Protein AF-A0A0G1QTM8-F1 (afdb_monomer)

Structure (mmCIF, N/CA/C/O backbone):
data_AF-A0A0G1QTM8-F1
#
_entry.id   AF-A0A0G1QTM8-F1
#
loop_
_atom_site.group_PDB
_atom_site.id
_atom_site.type_symbol
_atom_site.label_atom_id
_atom_site.label_alt_id
_atom_site.label_comp_id
_atom_site.label_asym_id
_atom_site.label_entity_id
_atom_site.label_seq_id
_atom_site.pdbx_PDB_ins_code
_atom_site.Cartn_x
_atom_site.Cartn_y
_atom_site.Cartn_z
_atom_site.occupancy
_atom_site.B_iso_or_equiv
_atom_site.auth_seq_id
_atom_site.auth_comp_id
_atom_site.auth_asym_id
_atom_site.auth_atom_id
_atom_site.pdbx_PDB_model_num
ATOM 1 N N . MET A 1 1 ? -26.534 -1.913 7.203 1.00 91.12 1 MET A N 1
ATOM 2 C CA . MET A 1 1 ? -25.596 -2.468 8.202 1.00 91.12 1 MET A CA 1
ATOM 3 C C . MET A 1 1 ? -26.380 -3.351 9.153 1.00 91.12 1 MET A C 1
ATOM 5 O O . MET A 1 1 ? -27.572 -3.092 9.298 1.00 91.12 1 MET A O 1
ATOM 9 N N . PRO A 1 2 ? -25.764 -4.372 9.767 1.00 94.12 2 PRO A N 1
ATOM 10 C CA . PRO A 1 2 ? -26.364 -5.060 10.902 1.00 94.12 2 PRO A CA 1
ATOM 11 C C . PRO A 1 2 ? -26.785 -4.064 11.983 1.00 94.12 2 PRO A C 1
ATOM 13 O O . PRO A 1 2 ? -26.124 -3.036 12.168 1.00 94.12 2 PRO A O 1
ATOM 16 N N . TYR A 1 3 ? -27.873 -4.363 12.679 1.00 93.88 3 TYR A N 1
ATOM 17 C CA . TYR A 1 3 ? -28.403 -3.499 13.726 1.00 93.88 3 TYR A CA 1
ATOM 18 C C . TYR A 1 3 ? -28.813 -4.305 14.959 1.00 93.88 3 TYR A C 1
ATOM 20 O O . TYR A 1 3 ? -29.039 -5.516 14.896 1.00 93.88 3 TYR A O 1
ATOM 28 N N . LEU A 1 4 ? -28.827 -3.632 16.103 1.00 92.38 4 LEU A N 1
ATOM 29 C CA . LEU A 1 4 ? -29.242 -4.180 17.390 1.00 92.38 4 LEU A CA 1
ATOM 30 C C . LEU A 1 4 ? -30.775 -4.230 17.488 1.00 92.38 4 LEU A C 1
ATOM 32 O O . LEU A 1 4 ? -31.484 -3.558 16.746 1.00 92.38 4 LEU A O 1
ATOM 36 N N . ALA A 1 5 ? -31.306 -4.988 18.451 1.00 88.88 5 ALA A N 1
ATOM 37 C CA . ALA A 1 5 ? -32.753 -5.081 18.683 1.00 88.88 5 ALA A CA 1
ATOM 38 C C . ALA A 1 5 ? -33.419 -3.735 19.049 1.00 88.88 5 ALA A C 1
ATOM 40 O O . ALA A 1 5 ? -34.633 -3.600 18.931 1.00 88.88 5 ALA A O 1
ATOM 41 N N . ASP A 1 6 ? -32.633 -2.744 19.479 1.00 87.75 6 ASP A N 1
ATOM 42 C CA . ASP A 1 6 ? -33.078 -1.372 19.743 1.00 87.75 6 ASP A CA 1
ATOM 43 C C . ASP A 1 6 ? -33.151 -0.494 18.473 1.00 87.75 6 ASP A C 1
ATOM 45 O O . ASP A 1 6 ? -33.542 0.668 18.550 1.00 87.75 6 ASP A O 1
ATOM 49 N N . GLY A 1 7 ? -32.801 -1.044 17.304 1.00 88.12 7 GLY A N 1
ATOM 50 C CA . GLY A 1 7 ? -32.774 -0.342 16.020 1.00 88.12 7 GLY A CA 1
ATOM 51 C C . GLY A 1 7 ? -31.453 0.373 15.719 1.00 88.12 7 GLY A C 1
ATOM 52 O O . GLY A 1 7 ? -31.290 0.902 14.620 1.00 88.12 7 GLY A O 1
ATOM 53 N N . THR A 1 8 ? -30.489 0.378 16.645 1.00 90.38 8 THR A N 1
ATOM 54 C CA . THR A 1 8 ? -29.195 1.046 16.444 1.00 90.38 8 THR A CA 1
ATOM 55 C C . THR A 1 8 ? -28.341 0.265 15.450 1.00 90.38 8 THR A C 1
ATOM 57 O O . THR A 1 8 ? -28.032 -0.909 15.668 1.00 90.38 8 THR A O 1
ATOM 60 N N . SER A 1 9 ? -27.933 0.906 14.355 1.00 93.06 9 SER A N 1
ATOM 61 C CA . SER A 1 9 ? -27.032 0.309 13.367 1.00 93.06 9 SER A CA 1
ATOM 62 C C . SER A 1 9 ? -25.577 0.324 13.826 1.00 93.06 9 SER A C 1
ATOM 64 O O . SER A 1 9 ? -25.139 1.267 14.477 1.00 93.06 9 SER A O 1
ATOM 66 N N . VAL A 1 10 ? -24.810 -0.688 13.422 1.00 92.81 10 VAL A N 1
ATOM 67 C CA . VAL A 1 10 ? -23.356 -0.739 13.636 1.00 92.81 10 VAL A CA 1
ATOM 68 C C . VAL A 1 10 ? -22.622 0.111 12.593 1.00 92.81 10 VAL A C 1
ATOM 70 O O . VAL A 1 10 ? -22.951 0.047 11.407 1.00 92.81 10 VAL A O 1
ATOM 73 N N . ASP A 1 11 ? -21.584 0.834 13.025 1.00 93.25 11 ASP A N 1
ATOM 74 C CA . ASP A 1 11 ? -20.765 1.693 12.155 1.00 93.25 11 ASP A CA 1
ATOM 75 C C . ASP A 1 11 ? -19.602 0.946 11.480 1.00 93.25 11 ASP A C 1
ATOM 77 O O . ASP A 1 11 ? -19.369 1.090 10.281 1.00 93.25 11 ASP A O 1
ATOM 81 N N . ILE A 1 12 ? -18.857 0.134 12.242 1.00 93.75 12 ILE A N 1
ATOM 82 C CA . ILE A 1 12 ? -17.645 -0.561 11.782 1.00 93.75 12 ILE A CA 1
ATOM 83 C C . ILE A 1 12 ? -17.728 -2.038 12.163 1.00 93.75 12 ILE A C 1
ATOM 85 O O . ILE A 1 12 ? -18.053 -2.381 13.297 1.00 93.75 12 ILE A O 1
ATOM 89 N N . VAL A 1 13 ? -17.384 -2.919 11.222 1.00 92.38 13 VAL A N 1
ATOM 90 C CA . VAL A 1 13 ? -17.293 -4.366 11.454 1.00 92.38 13 VAL A CA 1
ATOM 91 C C . VAL A 1 13 ? -15.834 -4.797 11.347 1.00 92.38 13 VAL A C 1
ATOM 93 O O . VAL A 1 13 ? -15.197 -4.614 10.310 1.00 92.38 13 VAL A O 1
ATOM 96 N N . PHE A 1 14 ? -15.308 -5.388 12.420 1.00 90.62 14 PHE A N 1
ATOM 97 C CA . PHE A 1 14 ? -13.968 -5.969 12.445 1.00 90.62 14 PHE A CA 1
ATOM 98 C C . PHE A 1 14 ? -14.015 -7.471 12.158 1.00 90.62 14 PHE A C 1
ATOM 100 O O . PHE A 1 14 ? -14.927 -8.173 12.592 1.00 90.62 14 PHE A O 1
ATOM 107 N N . SER A 1 15 ? -12.991 -7.983 11.470 1.00 91.56 15 SER A N 1
ATOM 108 C CA . SER A 1 15 ? -12.790 -9.430 11.355 1.00 91.56 15 SER A CA 1
ATOM 109 C C . SER A 1 15 ? -12.317 -10.002 12.694 1.00 91.56 15 SER A C 1
ATOM 111 O O . SER A 1 15 ? -11.323 -9.536 13.258 1.00 91.56 15 SER A O 1
ATOM 113 N N . SER A 1 16 ? -12.995 -11.044 13.179 1.00 87.06 16 SER A N 1
ATOM 114 C CA . SER A 1 16 ? -12.643 -11.752 14.417 1.00 87.06 16 SER A CA 1
ATOM 115 C C . SER A 1 16 ? -11.256 -12.401 14.349 1.00 87.06 16 SER A C 1
ATOM 117 O O . SER A 1 16 ? -10.526 -12.441 15.340 1.00 87.06 16 SER A O 1
ATOM 119 N N . GLU A 1 17 ? -10.845 -12.842 13.161 1.00 89.12 17 GLU A N 1
ATOM 120 C CA . GLU A 1 17 ? -9.549 -13.476 12.927 1.00 89.12 17 GLU A CA 1
ATOM 121 C C . GLU A 1 17 ? -8.378 -12.514 13.170 1.00 89.12 17 GLU A C 1
ATOM 123 O O . GLU A 1 17 ? -7.350 -12.905 13.729 1.00 89.12 17 GLU A O 1
ATOM 128 N N . ALA A 1 18 ? -8.540 -11.242 12.793 1.00 86.69 18 ALA A N 1
ATOM 129 C CA . ALA A 1 18 ? -7.492 -10.233 12.928 1.00 86.69 18 ALA A CA 1
ATOM 130 C C . ALA A 1 18 ? -7.126 -9.970 14.396 1.00 86.69 18 ALA A C 1
ATOM 132 O O . ALA A 1 18 ? -5.958 -9.729 14.709 1.00 86.69 18 ALA A O 1
ATOM 133 N N . VAL A 1 19 ? -8.116 -10.049 15.288 1.00 86.44 19 VAL A N 1
ATOM 134 C CA . VAL A 1 19 ? -7.936 -9.805 16.721 1.00 86.44 19 VAL A CA 1
ATOM 135 C C . VAL A 1 19 ? -7.296 -11.015 17.406 1.00 86.44 19 VAL A C 1
ATOM 137 O O . VAL A 1 19 ? -6.334 -10.858 18.161 1.00 86.44 19 VAL A O 1
ATOM 140 N N . LEU A 1 20 ? -7.764 -12.228 17.085 1.00 86.06 20 LEU A N 1
ATOM 141 C CA . LEU A 1 20 ? -7.268 -13.473 17.685 1.00 86.06 20 LEU A CA 1
ATOM 142 C C . LEU A 1 20 ? -5.831 -13.797 17.263 1.00 86.06 20 LEU A C 1
ATOM 144 O O . LEU A 1 20 ? -5.006 -14.130 18.112 1.00 86.06 20 LEU A O 1
ATOM 148 N N . LYS A 1 21 ? -5.492 -13.641 15.974 1.00 92.50 21 LYS A N 1
ATOM 149 C CA . LYS A 1 21 ? -4.140 -13.949 15.470 1.00 92.50 21 LYS A CA 1
ATOM 150 C C . LYS A 1 21 ? -3.052 -13.037 16.028 1.00 92.50 21 LYS A C 1
ATOM 152 O O . LYS A 1 21 ? -1.893 -13.434 16.069 1.00 92.50 21 LYS A O 1
ATOM 157 N N . ARG A 1 22 ? -3.407 -11.810 16.416 1.00 91.69 22 ARG A N 1
ATOM 158 C CA . ARG A 1 22 ? -2.460 -10.803 16.920 1.00 91.69 22 ARG A CA 1
ATOM 159 C C . ARG A 1 22 ? -2.441 -10.703 18.445 1.00 91.69 22 ARG A C 1
ATOM 161 O O . ARG A 1 22 ? -1.702 -9.884 18.970 1.00 91.69 22 ARG A O 1
ATOM 168 N N . MET A 1 23 ? -3.232 -11.526 19.142 1.00 90.06 23 MET A N 1
ATOM 169 C CA . MET A 1 23 ? -3.370 -11.508 20.605 1.00 90.06 23 MET A CA 1
ATOM 170 C C . MET A 1 23 ? -3.765 -10.128 21.170 1.00 90.06 23 MET A C 1
ATOM 172 O O . MET A 1 23 ? -3.412 -9.778 22.295 1.00 90.06 23 MET A O 1
ATOM 176 N N . ASN A 1 24 ? -4.548 -9.350 20.415 1.00 88.56 24 ASN A N 1
ATOM 177 C CA . ASN A 1 24 ? -4.999 -8.011 20.810 1.00 88.56 24 ASN A CA 1
ATOM 178 C C . ASN A 1 24 ? -6.238 -8.081 21.721 1.00 88.56 24 ASN A C 1
ATOM 180 O O . ASN A 1 24 ? -7.299 -7.548 21.400 1.00 88.56 24 ASN A O 1
ATOM 184 N N . VAL A 1 25 ? -6.115 -8.753 22.869 1.00 86.69 25 VAL A N 1
ATOM 185 C CA . VAL A 1 25 ? -7.236 -8.986 23.802 1.00 86.69 25 VAL A CA 1
ATOM 186 C C . VAL A 1 25 ? -7.807 -7.673 24.350 1.00 86.69 25 VAL A C 1
ATOM 188 O O . VAL A 1 25 ? -9.014 -7.566 24.549 1.00 86.69 25 VAL A O 1
ATOM 191 N N . GLY A 1 26 ? -6.968 -6.645 24.512 1.00 88.81 26 GLY A N 1
ATOM 192 C CA . GLY A 1 26 ? -7.401 -5.321 24.970 1.00 88.81 26 GLY A CA 1
ATOM 193 C C . GLY A 1 26 ? -8.500 -4.705 24.100 1.00 88.81 26 GLY A C 1
ATOM 194 O O . GLY A 1 26 ? -9.438 -4.139 24.642 1.00 88.81 26 GLY A O 1
ATOM 195 N N . GLN A 1 27 ? -8.461 -4.910 22.779 1.00 89.62 27 GLN A N 1
ATOM 196 C CA . GLN A 1 27 ? -9.495 -4.412 21.864 1.00 89.62 27 GLN A CA 1
ATOM 197 C C . GLN A 1 27 ? -10.859 -5.078 22.120 1.00 89.62 27 GLN A C 1
ATOM 199 O O . GLN A 1 27 ? -11.902 -4.439 22.000 1.00 89.62 27 GLN A O 1
ATOM 204 N N . ILE A 1 28 ? -10.854 -6.362 22.502 1.00 89.06 28 ILE A N 1
ATOM 205 C CA . ILE A 1 28 ? -12.072 -7.113 22.845 1.00 89.06 28 ILE A CA 1
ATOM 206 C C . ILE A 1 28 ? -12.653 -6.620 24.170 1.00 89.06 28 ILE A C 1
ATOM 208 O O . ILE A 1 28 ? -13.867 -6.598 24.316 1.00 89.06 28 ILE A O 1
ATOM 212 N N . LEU A 1 29 ? -11.806 -6.234 25.128 1.00 89.94 29 LEU A N 1
ATOM 213 C CA . LEU A 1 29 ? -12.240 -5.729 26.434 1.00 89.94 29 LEU A CA 1
ATOM 214 C C . LEU A 1 29 ? -12.691 -4.264 26.374 1.00 89.94 29 LEU A C 1
ATOM 216 O O . LEU A 1 29 ? -13.624 -3.877 27.075 1.00 89.94 29 LEU A O 1
ATOM 220 N N . GLU A 1 30 ? -12.059 -3.458 25.521 1.00 92.38 30 GLU A N 1
ATOM 221 C CA . GLU A 1 30 ? -12.393 -2.048 25.327 1.00 92.38 30 GLU A CA 1
ATOM 222 C C . GLU A 1 30 ? -13.808 -1.879 24.771 1.00 92.38 30 GLU A C 1
ATOM 224 O O . GLU A 1 30 ? -14.573 -1.092 25.319 1.00 92.38 30 GLU A O 1
ATOM 229 N N . ALA A 1 31 ? -14.182 -2.644 23.736 1.00 92.69 31 ALA A N 1
ATOM 230 C CA . ALA A 1 31 ? -15.478 -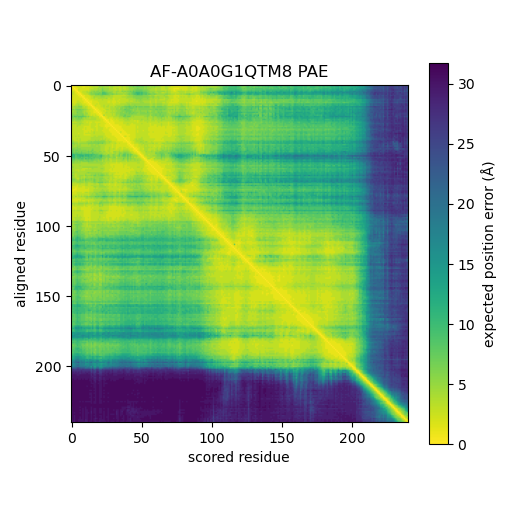2.494 23.071 1.00 92.69 31 ALA A CA 1
ATOM 231 C C . ALA A 1 31 ? -16.680 -2.571 24.046 1.00 92.69 31 ALA A C 1
ATOM 233 O O . ALA A 1 31 ? -17.473 -1.624 24.099 1.00 92.69 31 ALA A O 1
ATOM 234 N N . PRO A 1 32 ? -16.843 -3.633 24.858 1.00 92.75 32 PRO A N 1
ATOM 235 C CA . PRO A 1 32 ? -17.950 -3.726 25.805 1.00 92.75 32 PRO A CA 1
ATOM 236 C C . PRO A 1 32 ? -17.891 -2.682 26.918 1.00 92.75 32 PRO A C 1
ATOM 238 O O . PRO A 1 32 ? -18.933 -2.165 27.320 1.00 92.75 32 PRO A O 1
ATOM 241 N N . LEU A 1 33 ? -16.690 -2.353 27.408 1.00 92.75 33 LEU A N 1
ATOM 242 C CA . LEU A 1 33 ? -16.523 -1.360 28.468 1.00 92.75 33 LEU A CA 1
ATOM 243 C C . LEU A 1 33 ? -16.879 0.046 27.976 1.00 92.75 33 LEU A C 1
ATOM 245 O O . LEU A 1 33 ? -17.569 0.787 28.674 1.00 92.75 33 LEU A O 1
ATOM 249 N N . GLY A 1 34 ? -16.477 0.396 26.752 1.00 93.25 34 GLY A N 1
ATOM 250 C CA . GLY A 1 34 ? -16.887 1.631 26.088 1.00 93.25 34 GLY A CA 1
ATOM 251 C C . GLY A 1 34 ? -18.406 1.707 25.940 1.00 93.25 34 GLY A C 1
ATOM 252 O O . GLY A 1 34 ? -19.014 2.725 26.268 1.00 93.25 34 GLY A O 1
ATOM 253 N N . PHE A 1 35 ? -19.041 0.593 25.567 1.00 92.50 35 PHE A N 1
ATOM 254 C CA . PHE A 1 35 ? -20.495 0.533 25.418 1.00 92.50 35 PHE A CA 1
ATOM 255 C C . PHE A 1 35 ? -21.247 0.688 26.744 1.00 92.50 35 PHE A C 1
ATOM 257 O O . PHE A 1 35 ? -22.234 1.428 26.817 1.00 92.50 35 PHE A O 1
ATOM 264 N N . ALA A 1 36 ? -20.756 0.050 27.812 1.00 93.56 36 ALA A N 1
ATOM 265 C CA . ALA A 1 36 ? -21.260 0.269 29.164 1.00 93.56 36 ALA A CA 1
ATOM 266 C C . ALA A 1 36 ? -21.103 1.738 29.580 1.00 93.56 36 ALA A C 1
ATOM 268 O O . ALA A 1 36 ? -22.041 2.341 30.102 1.00 93.56 36 ALA A O 1
ATOM 269 N N . GLY A 1 37 ? -19.953 2.340 29.264 1.00 93.69 37 GLY A N 1
ATOM 270 C CA . GLY A 1 37 ? -19.643 3.734 29.572 1.00 93.69 37 GLY A CA 1
ATOM 271 C C . GLY A 1 37 ? -20.624 4.695 28.921 1.00 93.69 37 GLY A C 1
ATOM 272 O O . GLY A 1 37 ? -21.150 5.583 29.590 1.00 93.69 37 GLY A O 1
ATOM 273 N N . ARG A 1 38 ? -20.973 4.464 27.651 1.00 91.62 38 ARG A N 1
ATOM 274 C CA . ARG A 1 38 ? -21.995 5.255 26.962 1.00 91.62 38 ARG A CA 1
ATOM 275 C C . ARG A 1 38 ? -23.378 5.116 27.580 1.00 91.62 38 ARG A C 1
ATOM 277 O O . ARG A 1 38 ? -24.036 6.131 27.796 1.00 91.62 38 ARG A O 1
ATOM 284 N N . ARG A 1 39 ? -23.831 3.894 27.876 1.00 91.38 39 ARG A N 1
ATOM 285 C CA . ARG A 1 39 ? -25.163 3.670 28.473 1.00 91.38 39 ARG A CA 1
ATOM 286 C C . ARG A 1 39 ? -25.286 4.277 29.866 1.00 91.38 39 ARG A C 1
ATOM 288 O O . ARG A 1 39 ? -26.335 4.810 30.212 1.00 91.38 39 ARG A O 1
ATOM 295 N N . LEU A 1 40 ? -24.212 4.214 30.646 1.00 93.94 40 LEU A N 1
ATOM 296 C CA . LEU A 1 40 ? -24.154 4.748 32.005 1.00 93.94 40 LEU A CA 1
ATOM 297 C C . LEU A 1 40 ? -23.745 6.218 32.067 1.00 93.94 40 LEU A C 1
ATOM 299 O O . LEU A 1 40 ? -23.731 6.795 33.153 1.00 93.94 40 LEU A O 1
ATOM 303 N N . ASN A 1 41 ? -23.402 6.816 30.923 1.00 93.50 41 ASN A N 1
ATOM 304 C CA . ASN A 1 41 ? -22.812 8.145 30.826 1.00 93.50 41 ASN A CA 1
ATOM 305 C C . ASN A 1 41 ? -21.596 8.320 31.766 1.00 93.50 41 ASN A C 1
ATOM 307 O O . ASN A 1 41 ? -21.428 9.348 32.425 1.00 93.50 41 ASN A O 1
ATOM 311 N N . LYS A 1 42 ? -20.755 7.281 31.848 1.00 93.12 42 LYS A N 1
ATOM 312 C CA . LYS A 1 42 ? -19.529 7.223 32.651 1.00 93.12 42 LYS A CA 1
ATOM 313 C C . LYS A 1 42 ? -18.305 7.179 31.741 1.00 93.12 42 LYS A C 1
ATOM 315 O O . LYS A 1 42 ? -18.324 6.574 30.673 1.00 93.12 42 LYS A O 1
ATOM 320 N N . LYS A 1 43 ? -17.208 7.780 32.201 1.00 91.88 43 LYS A N 1
ATOM 321 C CA . LYS A 1 43 ? -15.887 7.628 31.583 1.00 91.88 43 LYS A CA 1
ATOM 322 C C . LYS A 1 43 ? -15.049 6.702 32.448 1.00 91.88 43 LYS A C 1
ATOM 324 O O . LYS A 1 43 ? -14.929 6.940 33.647 1.00 91.88 43 LYS A O 1
ATOM 329 N N . TYR A 1 44 ? -14.470 5.681 31.832 1.00 90.62 44 TYR A N 1
ATOM 330 C CA . TYR A 1 44 ? -13.541 4.783 32.503 1.00 90.62 44 TYR A CA 1
ATOM 331 C C . TYR A 1 44 ? -12.110 5.248 32.259 1.00 90.62 44 TYR A C 1
ATOM 333 O O . TYR A 1 44 ? -11.731 5.565 31.132 1.00 90.62 44 TYR A O 1
ATOM 341 N N . THR A 1 45 ? -11.319 5.263 33.324 1.00 91.38 45 THR A N 1
ATOM 342 C CA . THR A 1 45 ? -9.874 5.453 33.256 1.00 91.38 45 THR A CA 1
ATOM 343 C C . THR A 1 45 ? -9.248 4.161 33.737 1.00 91.38 45 THR A C 1
ATOM 345 O O . THR A 1 45 ? -9.451 3.782 34.886 1.00 91.38 45 THR A O 1
ATOM 348 N N . VAL A 1 46 ? -8.509 3.489 32.859 1.00 89.94 46 VAL A N 1
ATOM 349 C CA . VAL A 1 46 ? -7.746 2.285 33.196 1.00 89.94 46 VAL A CA 1
ATOM 350 C C . VAL A 1 46 ? -6.271 2.646 33.061 1.00 89.94 46 VAL A C 1
ATOM 352 O O . VAL A 1 46 ? -5.773 2.758 31.937 1.00 89.94 46 VAL A O 1
ATOM 355 N N . PRO A 1 47 ? -5.573 2.913 34.176 1.00 91.06 47 PRO A N 1
ATOM 356 C CA . PRO A 1 47 ? -4.139 3.136 34.160 1.00 91.06 47 PRO A CA 1
ATOM 357 C C . PRO A 1 47 ? -3.394 1.943 33.562 1.00 91.06 47 PRO A C 1
ATOM 359 O O . PRO A 1 47 ? -3.792 0.784 33.693 1.00 91.06 47 PRO A O 1
ATOM 362 N N . VAL A 1 48 ? -2.277 2.232 32.901 1.00 91.00 48 VAL A N 1
ATOM 363 C CA . VAL A 1 48 ? -1.432 1.191 32.314 1.00 91.00 48 VAL A CA 1
ATOM 364 C C . VAL A 1 48 ? -0.914 0.283 33.439 1.00 91.00 48 VAL A C 1
ATOM 366 O O . VAL A 1 48 ? -0.408 0.780 34.441 1.00 91.00 48 VAL A O 1
ATOM 369 N N . PHE A 1 49 ? -1.028 -1.036 33.251 1.00 88.25 49 PHE A N 1
ATOM 370 C CA . PHE A 1 49 ? -0.661 -2.104 34.201 1.00 88.25 49 PHE A CA 1
ATOM 371 C C . PHE A 1 49 ? -1.591 -2.325 35.399 1.00 88.25 49 PHE A C 1
ATOM 373 O O . PHE A 1 49 ? -1.320 -3.213 36.209 1.00 88.25 49 PHE A O 1
ATOM 380 N N . GLU A 1 50 ? -2.703 -1.602 35.502 1.00 87.19 50 GLU A N 1
ATOM 381 C CA . GLU A 1 50 ? -3.717 -1.923 36.500 1.00 87.19 50 GLU A CA 1
ATOM 382 C C . GLU A 1 50 ? -4.600 -3.078 36.013 1.00 87.19 50 GLU A C 1
ATOM 384 O O . GLU A 1 50 ? -5.036 -3.122 34.859 1.00 87.19 50 GLU A O 1
ATOM 389 N N . ARG A 1 51 ? -4.832 -4.065 36.884 1.00 81.94 51 ARG A N 1
ATOM 390 C CA . ARG A 1 51 ? -5.627 -5.240 36.533 1.00 81.94 51 ARG A CA 1
ATOM 391 C C . ARG A 1 51 ? -7.098 -4.955 36.798 1.00 81.94 51 ARG A C 1
ATOM 393 O O . ARG A 1 51 ? -7.500 -4.808 37.945 1.00 81.94 51 ARG A O 1
ATOM 400 N N . ILE A 1 52 ? -7.900 -4.977 35.741 1.00 84.12 52 ILE A N 1
ATOM 401 C CA . ILE A 1 52 ? -9.356 -5.045 35.866 1.00 84.12 52 ILE A CA 1
ATOM 402 C C . ILE A 1 52 ? -9.715 -6.481 36.250 1.00 84.12 52 ILE A C 1
ATOM 404 O O . ILE A 1 52 ? -9.302 -7.428 35.572 1.00 84.12 52 ILE A O 1
ATOM 408 N N . THR A 1 53 ? -10.436 -6.657 37.356 1.00 88.50 53 THR A N 1
ATOM 409 C CA . THR A 1 53 ? -10.965 -7.975 37.717 1.00 88.50 53 THR A CA 1
ATOM 410 C C . THR A 1 53 ? -12.158 -8.309 36.821 1.00 88.50 53 THR A C 1
ATOM 412 O O . THR A 1 53 ? -12.928 -7.428 36.435 1.00 88.50 53 THR A O 1
ATOM 415 N N . GLU A 1 54 ? -12.325 -9.587 36.478 1.00 86.88 54 GLU A N 1
ATOM 416 C CA . GLU A 1 54 ? -13.476 -10.043 35.684 1.00 86.88 54 GLU A CA 1
ATOM 417 C C . GLU A 1 54 ? -14.797 -9.724 36.395 1.00 86.88 54 GLU A C 1
ATOM 419 O O . GLU A 1 54 ? -15.767 -9.323 35.759 1.00 86.88 54 GLU A O 1
ATOM 424 N N . GLU A 1 55 ? -14.808 -9.802 37.727 1.00 89.19 55 GLU A N 1
ATOM 425 C CA . GLU A 1 55 ? -15.974 -9.465 38.538 1.00 89.19 55 GLU A CA 1
ATOM 426 C C . GLU A 1 55 ? -16.387 -8.000 38.391 1.00 89.19 55 GLU A C 1
ATOM 428 O O . GLU A 1 55 ? -17.575 -7.710 38.275 1.00 89.19 55 GLU A O 1
ATOM 433 N N . ASP A 1 56 ? -15.435 -7.066 38.406 1.00 88.75 56 ASP A N 1
ATOM 434 C CA . ASP A 1 56 ? -15.748 -5.641 38.280 1.00 88.75 56 ASP A CA 1
ATOM 435 C C . ASP A 1 56 ? -16.199 -5.293 36.859 1.00 88.75 56 ASP A C 1
ATOM 437 O O . ASP A 1 56 ? -17.125 -4.501 36.677 1.00 88.75 56 ASP A O 1
ATOM 441 N N . PHE A 1 57 ? -15.620 -5.958 35.857 1.00 89.94 57 PHE A N 1
ATOM 442 C CA . PHE A 1 57 ? -16.055 -5.844 34.469 1.00 89.94 57 PHE A CA 1
ATOM 443 C C . PHE A 1 57 ? -17.496 -6.343 34.279 1.00 89.94 57 PHE A C 1
ATOM 445 O O . PHE A 1 57 ? -18.335 -5.626 33.732 1.00 89.94 57 PHE A O 1
ATOM 452 N N . GLU A 1 58 ? -17.824 -7.535 34.786 1.00 91.00 58 GLU A N 1
ATOM 453 C CA . GLU A 1 58 ? -19.184 -8.077 34.720 1.00 91.00 58 GLU A CA 1
ATOM 454 C C . GLU A 1 58 ? -20.194 -7.213 35.487 1.00 91.00 58 GLU A C 1
ATOM 456 O O . GLU A 1 58 ? -21.312 -7.010 35.006 1.00 91.00 58 GLU A O 1
ATOM 461 N N . LYS A 1 59 ? -19.817 -6.677 36.659 1.00 91.62 59 LYS A N 1
ATOM 462 C CA . LYS A 1 59 ? -20.672 -5.772 37.447 1.00 91.62 59 LYS A CA 1
ATOM 463 C C . LYS A 1 59 ? -21.052 -4.531 36.644 1.00 91.62 59 LYS A C 1
ATOM 465 O O . LYS A 1 59 ? -22.232 -4.185 36.606 1.00 91.62 59 LYS A O 1
ATOM 470 N N . GLU A 1 60 ? -20.091 -3.881 35.988 1.00 91.31 60 GLU A N 1
ATOM 471 C CA . GLU A 1 60 ? -20.361 -2.685 35.179 1.00 91.31 60 GLU A CA 1
ATOM 472 C C . GLU A 1 60 ? -21.224 -3.004 33.947 1.00 91.31 60 GLU A C 1
ATOM 474 O O . GLU A 1 60 ? -22.149 -2.249 33.642 1.00 91.31 60 GLU A O 1
ATOM 479 N N . LEU A 1 61 ? -21.010 -4.150 33.285 1.00 91.81 61 LEU A N 1
ATOM 480 C CA . LEU A 1 61 ? -21.869 -4.593 32.177 1.00 91.81 61 LEU A CA 1
ATOM 481 C C . LEU A 1 61 ? -23.320 -4.809 32.621 1.00 91.81 61 LEU A C 1
ATOM 483 O O . LEU A 1 61 ? -24.246 -4.314 31.978 1.00 91.81 61 LEU A O 1
ATOM 487 N N . VAL A 1 62 ? -23.529 -5.507 33.740 1.00 93.12 62 VAL A N 1
ATOM 488 C CA . VAL A 1 62 ? -24.872 -5.750 34.288 1.00 93.12 62 VAL A CA 1
ATOM 489 C C . VAL A 1 62 ? -25.539 -4.435 34.690 1.00 93.12 62 VAL A C 1
ATOM 491 O O . VAL A 1 62 ? -26.721 -4.239 34.410 1.00 93.12 62 VAL A O 1
ATOM 494 N N . LEU A 1 63 ? -24.783 -3.510 35.287 1.00 92.56 63 LEU A N 1
ATOM 495 C CA . LEU A 1 63 ? -25.276 -2.186 35.668 1.00 92.56 63 LEU A CA 1
ATOM 496 C C . LEU A 1 63 ? -25.711 -1.369 34.436 1.00 92.56 63 LEU A C 1
ATOM 498 O O . LEU A 1 63 ? -26.697 -0.641 34.508 1.00 92.56 63 LEU A O 1
ATOM 502 N N . ALA A 1 64 ? -25.045 -1.558 33.291 1.00 89.81 64 ALA A N 1
ATOM 503 C CA . ALA A 1 64 ? -25.409 -0.988 31.989 1.00 89.81 64 ALA A CA 1
ATOM 504 C C . ALA A 1 64 ? -26.546 -1.729 31.247 1.00 89.81 64 ALA A C 1
ATOM 506 O O . ALA A 1 64 ? -26.890 -1.367 30.114 1.00 89.81 64 ALA A O 1
ATOM 507 N N . GLY A 1 65 ? -27.124 -2.779 31.841 1.00 88.56 65 GLY A N 1
ATOM 508 C CA . GLY A 1 65 ? -28.143 -3.612 31.198 1.00 88.56 65 GLY A CA 1
ATOM 509 C C . GLY A 1 65 ? -27.607 -4.409 30.003 1.00 88.56 65 GLY A C 1
ATOM 510 O O . GLY A 1 65 ? -28.340 -4.650 29.042 1.00 88.56 65 GLY A O 1
ATOM 511 N N . LEU A 1 66 ? -26.318 -4.759 30.022 1.00 88.69 66 LEU A N 1
ATOM 512 C CA . LEU A 1 66 ? -25.657 -5.599 29.026 1.00 88.69 66 LEU A CA 1
ATOM 513 C C . LEU A 1 66 ? -25.489 -7.033 29.552 1.00 88.69 66 LEU A C 1
ATOM 515 O O . LEU A 1 66 ? -25.385 -7.249 30.763 1.00 88.69 66 LEU A O 1
ATOM 519 N N . PRO A 1 67 ? -25.458 -8.039 28.662 1.00 88.94 67 PRO A N 1
ATOM 520 C CA . PRO A 1 67 ? -25.182 -9.411 29.062 1.00 88.94 67 PRO A CA 1
ATOM 521 C C . PRO A 1 67 ? -23.745 -9.546 29.573 1.00 88.94 67 PRO A C 1
ATOM 523 O O . PRO A 1 67 ? -22.830 -8.906 29.055 1.00 88.94 67 PRO A O 1
ATOM 526 N N . ARG A 1 68 ? -23.529 -10.437 30.551 1.00 87.31 68 ARG A N 1
ATOM 527 C CA . ARG A 1 68 ? -22.199 -10.693 31.144 1.00 87.31 68 ARG A CA 1
ATOM 528 C C . ARG A 1 68 ? -21.158 -11.135 30.117 1.00 87.31 68 ARG A C 1
ATOM 530 O O . ARG A 1 68 ? -19.990 -10.801 30.232 1.00 87.31 68 ARG A O 1
ATOM 537 N N . THR A 1 69 ? -21.598 -11.846 29.080 1.00 84.62 69 THR A N 1
ATOM 538 C CA . THR A 1 69 ? -20.752 -12.294 27.968 1.00 84.62 69 THR A CA 1
ATOM 539 C C . THR A 1 69 ? -20.374 -11.174 26.998 1.00 84.62 69 THR A C 1
ATOM 541 O O . THR A 1 69 ? -19.601 -11.430 26.079 1.00 84.62 69 THR A O 1
ATOM 544 N N . ALA A 1 70 ? -20.930 -9.966 27.160 1.00 86.19 70 ALA A N 1
ATOM 545 C CA . ALA A 1 70 ? -20.763 -8.819 26.2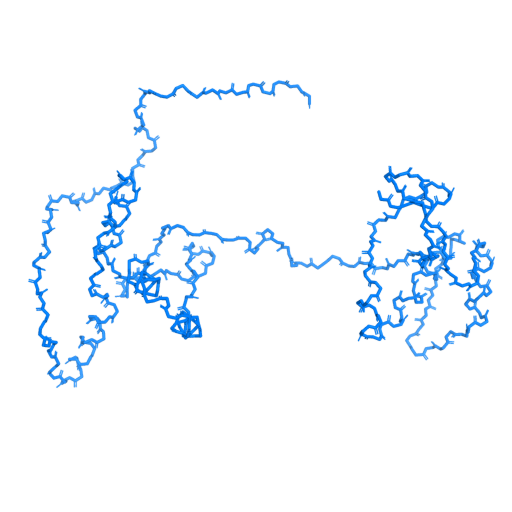67 1.00 86.19 70 ALA A CA 1
ATOM 546 C C . ALA A 1 70 ? -21.160 -9.063 24.795 1.00 86.19 70 ALA A C 1
ATOM 548 O O . ALA A 1 70 ? -20.818 -8.280 23.907 1.00 86.19 70 ALA A O 1
ATOM 549 N N . LYS A 1 71 ? -21.887 -10.150 24.520 1.00 91.12 71 LYS A N 1
ATOM 550 C CA . LYS A 1 71 ? -22.365 -10.493 23.180 1.00 91.12 71 LYS A CA 1
ATOM 551 C C . LYS A 1 71 ? -23.825 -10.103 23.017 1.00 91.12 71 LYS A C 1
ATOM 553 O O . LYS A 1 71 ? -24.625 -10.306 23.920 1.00 91.12 71 LYS A O 1
ATOM 558 N N . ALA A 1 72 ? -24.178 -9.583 21.852 1.00 90.44 72 ALA A N 1
ATOM 559 C CA . ALA A 1 72 ? -25.542 -9.250 21.481 1.00 90.44 72 ALA A CA 1
ATOM 560 C C . ALA A 1 72 ? -25.950 -10.011 20.215 1.00 90.44 72 ALA A C 1
ATOM 562 O O . ALA A 1 72 ? -25.123 -10.326 19.355 1.00 90.44 72 ALA A O 1
ATOM 563 N N . LYS A 1 73 ? -27.250 -10.288 20.089 1.00 92.81 73 LYS A N 1
ATOM 564 C CA . LYS A 1 73 ? -27.826 -10.757 18.828 1.00 92.81 73 LYS A CA 1
ATOM 565 C C . LYS A 1 73 ? -27.997 -9.571 17.891 1.00 92.81 73 LYS A C 1
ATOM 567 O O . LYS A 1 73 ? -28.626 -8.578 18.257 1.00 92.81 73 LYS A O 1
ATOM 572 N N . LEU A 1 74 ? -27.437 -9.694 16.696 1.00 93.38 74 LEU A N 1
ATOM 573 C CA . LEU A 1 74 ? -27.599 -8.723 15.624 1.00 93.38 74 LEU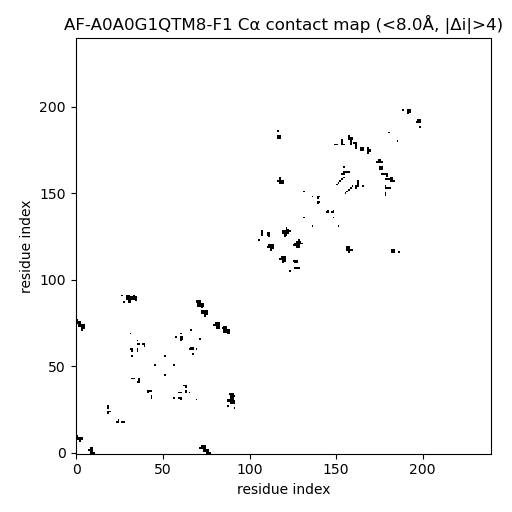 A CA 1
ATOM 574 C C . LEU A 1 74 ? -28.664 -9.209 14.642 1.00 93.38 74 LEU A C 1
ATOM 576 O O . LEU A 1 74 ? -28.845 -10.414 14.453 1.00 93.38 74 LEU A O 1
ATOM 580 N N . ILE A 1 75 ? -29.340 -8.252 14.022 1.00 94.50 75 ILE A N 1
ATOM 581 C CA . ILE A 1 75 ? -30.295 -8.475 12.941 1.00 94.50 75 ILE A CA 1
ATOM 582 C C . ILE A 1 75 ? -29.619 -8.071 11.631 1.00 94.50 75 ILE A C 1
ATOM 584 O O . ILE A 1 75 ? -28.944 -7.035 11.565 1.00 94.50 75 ILE A O 1
ATOM 588 N N . ASP A 1 76 ? -29.771 -8.885 10.589 1.00 94.62 76 ASP A N 1
ATOM 589 C CA . ASP A 1 76 ? -29.303 -8.536 9.255 1.00 94.62 76 ASP A CA 1
ATOM 590 C C . ASP A 1 76 ? -30.142 -7.373 8.703 1.00 94.62 76 ASP A C 1
ATOM 592 O O . ASP A 1 76 ? -31.362 -7.449 8.563 1.00 94.62 76 ASP A O 1
ATOM 596 N N . GLY A 1 77 ? -29.463 -6.281 8.352 1.00 91.38 77 GLY A N 1
ATOM 597 C CA . GLY A 1 77 ? -30.065 -5.106 7.722 1.00 91.38 77 GLY A CA 1
ATOM 598 C C . GLY A 1 77 ? -30.665 -5.357 6.337 1.00 91.38 77 GLY A C 1
ATOM 599 O O . GLY A 1 77 ? -31.351 -4.477 5.828 1.00 91.38 77 GLY A O 1
ATOM 600 N N . ARG A 1 7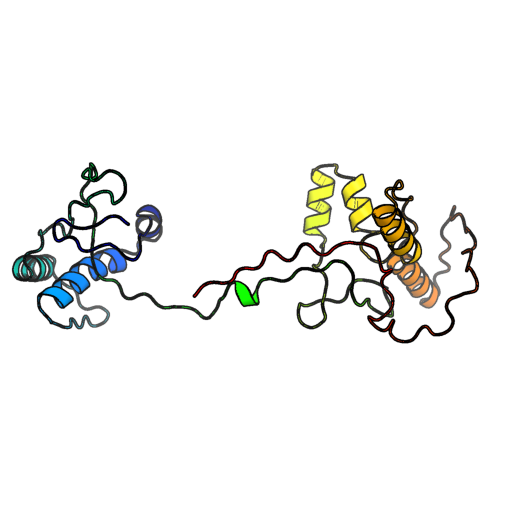8 ? -30.376 -6.499 5.700 1.00 92.62 78 ARG A N 1
ATOM 601 C CA . ARG A 1 78 ? -30.884 -6.840 4.363 1.00 92.62 78 ARG A CA 1
ATOM 602 C C . ARG A 1 78 ? -32.107 -7.748 4.406 1.00 92.62 78 ARG A C 1
ATOM 604 O O . ARG A 1 78 ? -33.067 -7.472 3.696 1.00 92.62 78 ARG A O 1
ATOM 611 N N . THR A 1 79 ? -32.062 -8.821 5.194 1.00 93.69 79 THR A N 1
ATOM 612 C CA . THR A 1 79 ? -33.150 -9.812 5.269 1.00 93.69 79 THR A CA 1
ATOM 613 C C . THR A 1 79 ? -34.108 -9.551 6.427 1.00 93.69 79 THR A C 1
ATOM 615 O O . THR A 1 79 ? -35.289 -9.859 6.310 1.00 93.69 79 THR A O 1
ATOM 618 N N . GLY A 1 80 ? -33.632 -8.947 7.520 1.00 90.50 80 GLY A N 1
ATOM 619 C CA . GLY A 1 80 ? -34.394 -8.795 8.762 1.00 90.50 80 GLY A CA 1
ATOM 620 C C . GLY A 1 80 ? -34.312 -10.004 9.699 1.00 90.50 80 GLY A C 1
ATOM 621 O O . GLY A 1 80 ? -34.907 -9.967 10.774 1.00 90.50 80 GLY A O 1
ATOM 622 N N . ASP A 1 81 ? -33.561 -11.045 9.333 1.00 93.81 81 ASP A N 1
ATOM 623 C CA . ASP A 1 81 ? -33.354 -12.226 10.172 1.00 93.81 81 ASP A CA 1
ATOM 624 C C . ASP A 1 81 ? -32.235 -12.004 11.198 1.00 93.81 81 ASP A C 1
ATOM 626 O O . ASP A 1 81 ? -31.311 -11.214 10.989 1.00 93.81 81 ASP A O 1
ATOM 630 N N . TYR A 1 82 ? -32.291 -12.727 12.317 1.00 94.31 82 TYR A N 1
ATOM 631 C CA . TYR A 1 82 ? -31.195 -12.747 13.286 1.00 94.31 82 TYR A CA 1
ATOM 632 C C . TYR A 1 82 ? -30.026 -13.592 12.775 1.00 94.31 82 TYR A C 1
ATOM 634 O O . TYR A 1 82 ? -30.231 -14.659 12.201 1.00 94.31 82 TYR A O 1
ATOM 642 N N . PHE A 1 83 ? -28.797 -13.158 13.058 1.00 93.25 83 PHE A N 1
ATOM 643 C CA . PHE A 1 83 ? -27.621 -14.004 12.847 1.00 93.25 83 PHE A CA 1
ATOM 644 C C . PHE A 1 83 ? -27.615 -15.197 13.818 1.00 93.25 83 PHE A C 1
ATOM 646 O O . PHE A 1 83 ? -28.037 -15.071 14.970 1.00 93.25 83 PHE A O 1
ATOM 653 N N . ASP A 1 84 ? -27.078 -16.335 13.366 1.00 92.31 84 ASP A N 1
ATOM 654 C CA . ASP A 1 84 ? -27.041 -17.582 14.147 1.00 92.31 84 ASP A CA 1
ATOM 655 C C . ASP A 1 84 ? -26.254 -17.440 15.461 1.00 92.31 84 ASP A C 1
ATOM 657 O O . ASP A 1 84 ? -26.639 -17.972 16.504 1.00 92.31 84 ASP A O 1
ATOM 661 N N . GLY A 1 85 ? -25.125 -16.727 15.406 1.00 89.62 85 GLY A N 1
ATOM 662 C CA . GLY A 1 85 ? -24.212 -16.534 16.528 1.00 89.62 85 GLY A CA 1
ATOM 663 C C . GLY A 1 85 ? -24.363 -15.167 17.188 1.00 89.62 85 GLY A C 1
ATOM 664 O O . GLY A 1 85 ? -24.584 -14.154 16.527 1.00 89.62 85 GLY A O 1
ATOM 665 N N . GLU A 1 86 ? -24.167 -15.125 18.504 1.00 91.56 86 GLU A N 1
ATOM 666 C CA . GLU A 1 86 ? -24.065 -13.859 19.228 1.00 91.56 86 GLU A CA 1
ATOM 667 C C . GLU A 1 86 ? -22.706 -13.198 18.964 1.00 91.56 86 GLU A C 1
ATOM 669 O O . GLU A 1 86 ? -21.654 -13.847 19.015 1.00 91.56 86 GLU A O 1
ATOM 674 N N . VAL A 1 87 ? -22.725 -11.891 18.717 1.00 92.00 87 VAL A N 1
ATOM 675 C CA . VAL A 1 87 ? -21.557 -11.114 18.295 1.00 92.00 87 VAL A CA 1
ATOM 676 C C . VAL A 1 87 ? -21.183 -10.125 19.391 1.00 92.00 87 VAL A C 1
ATOM 678 O O . VAL A 1 87 ? -22.054 -9.546 20.033 1.00 92.00 87 VAL A O 1
ATOM 681 N N . VAL A 1 88 ? -19.886 -9.916 19.622 1.00 91.44 88 VAL A N 1
ATOM 682 C CA . VAL A 1 88 ? -19.424 -8.851 20.524 1.00 91.44 88 VAL A CA 1
ATOM 683 C C . VAL A 1 88 ? -19.677 -7.509 19.846 1.00 91.44 88 VAL A C 1
ATOM 685 O O . VAL A 1 88 ? -19.140 -7.246 18.771 1.00 91.44 88 VAL A O 1
ATOM 688 N N . VAL A 1 89 ? -20.499 -6.675 20.474 1.00 92.00 89 VAL A N 1
ATOM 689 C CA . VAL A 1 89 ? -20.821 -5.327 20.002 1.00 92.00 89 VAL A CA 1
ATOM 690 C C . VAL A 1 89 ? -20.416 -4.349 21.087 1.00 92.00 89 VAL A C 1
ATOM 692 O O . VAL A 1 89 ? -20.692 -4.575 22.265 1.00 92.00 89 VAL A O 1
ATOM 695 N N . GLY A 1 90 ? -19.774 -3.256 20.695 1.00 92.62 90 GLY A N 1
ATOM 696 C CA . GLY A 1 90 ? -19.476 -2.194 21.631 1.00 92.62 90 GLY A CA 1
ATOM 697 C C . GLY A 1 90 ? -18.837 -0.979 20.982 1.00 92.62 90 GLY A C 1
ATOM 698 O O . GLY A 1 90 ? -18.862 -0.838 19.761 1.00 92.62 90 GLY A O 1
ATOM 699 N N . GLU A 1 91 ? -18.281 -0.102 21.810 1.00 92.50 91 GLU A N 1
ATOM 700 C CA . GLU A 1 91 ? -17.66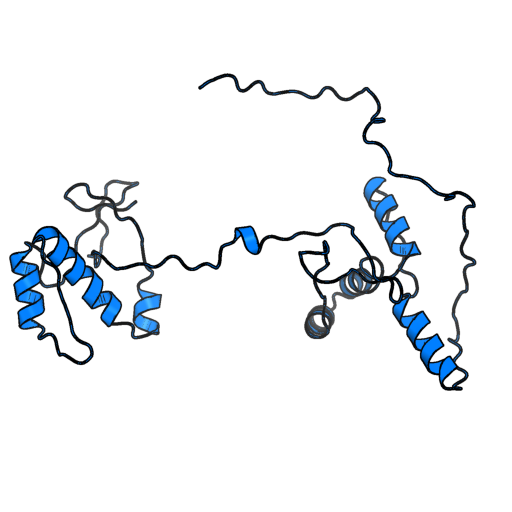4 1.144 21.370 1.00 92.50 91 GLU A CA 1
ATOM 701 C C . GLU A 1 91 ? -16.154 1.087 21.552 1.00 92.50 91 GLU A C 1
ATOM 703 O O . GLU A 1 91 ? -15.652 0.890 22.655 1.00 92.50 91 GLU A O 1
ATOM 708 N N . THR A 1 92 ? -15.431 1.281 20.455 1.00 93.38 92 THR A N 1
ATOM 709 C CA . THR A 1 92 ? -13.966 1.299 20.425 1.00 93.38 92 THR A CA 1
ATOM 710 C C . THR A 1 92 ? -13.495 2.644 19.907 1.00 93.38 92 THR A C 1
ATOM 712 O O . THR A 1 92 ? -14.108 3.222 19.005 1.00 93.38 92 THR A O 1
ATOM 715 N N . TYR A 1 93 ? -12.379 3.135 20.436 1.00 93.38 93 TYR A N 1
ATOM 716 C CA . TYR A 1 93 ? -11.780 4.361 19.944 1.00 93.38 93 TYR A CA 1
ATOM 717 C C . TYR A 1 93 ? -10.956 4.108 18.671 1.00 93.38 93 TYR A C 1
ATOM 719 O O . TYR A 1 93 ? -9.937 3.418 18.689 1.00 93.38 93 TYR A O 1
ATOM 727 N N . VAL A 1 94 ? -11.390 4.680 17.543 1.00 94.19 94 VAL A N 1
ATOM 728 C CA . VAL A 1 94 ? -10.727 4.520 16.238 1.00 94.19 94 VAL A CA 1
ATOM 729 C C . VAL A 1 94 ? -10.095 5.834 15.790 1.00 94.19 94 VAL A C 1
ATOM 731 O O . VAL A 1 94 ? -10.741 6.879 15.759 1.00 94.19 94 VAL A O 1
ATOM 734 N N . LEU A 1 95 ? -8.823 5.770 15.391 1.00 96.00 95 LEU A N 1
ATOM 735 C CA . LEU A 1 95 ? -8.068 6.906 14.867 1.00 96.00 95 LEU A CA 1
ATOM 736 C C . LEU A 1 95 ? -8.006 6.880 13.337 1.00 96.00 95 LEU A C 1
ATOM 738 O O . LEU A 1 95 ? -7.743 5.845 12.725 1.00 96.00 95 LEU A O 1
ATOM 742 N N . LYS A 1 96 ? -8.161 8.053 12.717 1.00 95.94 96 LYS A N 1
ATOM 743 C CA . LYS A 1 96 ? -7.887 8.258 11.291 1.00 95.94 96 LYS A CA 1
ATOM 744 C C . LYS A 1 96 ? -6.417 8.639 11.101 1.00 95.94 96 LYS A C 1
ATOM 746 O O . LYS A 1 96 ? -5.982 9.679 11.587 1.00 95.94 96 LYS A O 1
ATOM 751 N N . LEU A 1 97 ? -5.665 7.816 10.371 1.00 96.31 97 LEU A N 1
ATOM 752 C CA . LEU A 1 97 ? -4.278 8.111 9.993 1.00 96.31 97 LEU A CA 1
ATOM 753 C C . LEU A 1 97 ? -4.215 9.004 8.741 1.00 96.31 97 LEU A C 1
ATOM 755 O O . LEU A 1 97 ? -5.161 9.067 7.958 1.00 96.31 97 LEU A O 1
ATOM 759 N N . ASN A 1 98 ? -3.073 9.659 8.521 1.00 96.31 98 ASN A N 1
ATOM 760 C CA . ASN A 1 98 ? -2.829 10.554 7.379 1.00 96.31 98 ASN A CA 1
ATOM 761 C C . ASN A 1 98 ? -2.526 9.824 6.051 1.00 96.31 98 ASN A C 1
ATOM 763 O O . ASN A 1 98 ? -2.212 10.462 5.053 1.00 96.31 98 ASN A O 1
ATOM 767 N N . HIS A 1 99 ? -2.605 8.494 6.012 1.00 95.25 99 HIS A N 1
ATOM 768 C CA . HIS A 1 99 ? -2.309 7.692 4.825 1.00 95.25 99 HIS A CA 1
ATOM 769 C C . HIS A 1 99 ? -3.514 7.571 3.884 1.00 95.25 99 HIS A C 1
ATOM 771 O O . HIS A 1 99 ? -4.050 6.476 3.693 1.00 95.25 99 HIS A O 1
ATOM 777 N N . LEU A 1 100 ? -3.922 8.687 3.281 1.00 95.44 100 LEU A N 1
ATOM 778 C CA . LEU A 1 100 ? -5.058 8.738 2.361 1.00 95.44 100 LEU A CA 1
ATOM 779 C C . LEU A 1 100 ? -4.726 8.064 1.017 1.00 95.44 100 LEU A C 1
ATOM 781 O O . LEU A 1 100 ? -3.583 8.068 0.557 1.00 95.44 100 LEU A O 1
ATOM 785 N N . SER A 1 101 ? -5.725 7.429 0.398 1.00 94.62 101 SER A N 1
ATOM 786 C CA . SER A 1 101 ? -5.587 6.783 -0.917 1.00 94.62 101 SER A CA 1
ATOM 787 C C . SER A 1 101 ? -5.417 7.799 -2.046 1.00 94.62 101 SER A C 1
ATOM 789 O O . SER A 1 101 ? -4.667 7.545 -2.985 1.00 94.62 101 SER A O 1
ATOM 791 N N . GLU A 1 102 ? -6.064 8.957 -1.922 1.00 93.06 102 GLU A N 1
ATOM 792 C CA . GLU A 1 102 ? -6.001 10.070 -2.873 1.00 93.06 102 GLU A CA 1
ATOM 793 C C . GLU A 1 102 ? -4.555 10.529 -3.124 1.00 93.06 102 GLU A C 1
ATOM 795 O O . GLU A 1 102 ? -4.118 10.676 -4.269 1.00 93.06 102 GLU A O 1
ATOM 800 N N . ASP A 1 103 ? -3.749 10.606 -2.063 1.00 92.25 103 ASP A N 1
ATOM 801 C CA . ASP A 1 103 ? -2.338 10.986 -2.159 1.00 92.25 103 ASP A CA 1
ATOM 802 C C . ASP A 1 103 ? -1.484 9.932 -2.878 1.00 92.25 103 ASP A C 1
ATOM 804 O O . ASP A 1 103 ? -0.450 10.256 -3.472 1.00 92.25 103 ASP A O 1
ATOM 808 N N . LYS A 1 104 ? -1.926 8.671 -2.885 1.00 92.38 104 LYS A N 1
ATOM 809 C CA . LYS A 1 104 ? -1.192 7.531 -3.453 1.00 92.38 104 LYS A CA 1
ATOM 810 C C . LYS A 1 104 ? -1.555 7.239 -4.905 1.00 92.38 104 LYS A C 1
ATOM 812 O O . LYS A 1 104 ? -0.788 6.562 -5.586 1.00 92.38 104 LYS A O 1
ATOM 817 N N . MET A 1 105 ? -2.690 7.736 -5.391 1.00 92.75 105 MET A N 1
ATOM 818 C CA . MET A 1 105 ? -3.096 7.529 -6.778 1.00 92.75 105 MET A CA 1
ATOM 819 C C . MET A 1 105 ? -2.180 8.320 -7.721 1.00 92.75 105 MET A C 1
ATOM 821 O O . MET A 1 105 ? -2.011 9.534 -7.581 1.00 92.75 105 MET A O 1
ATOM 825 N N . HIS A 1 106 ? -1.562 7.618 -8.670 1.00 94.06 106 HIS A N 1
ATOM 826 C CA . HIS A 1 106 ? -0.720 8.193 -9.716 1.00 94.06 106 HIS A CA 1
ATOM 827 C C . HIS A 1 106 ? -0.718 7.276 -10.937 1.00 94.06 106 HIS A C 1
ATOM 829 O O . HIS A 1 106 ? -0.520 6.069 -10.803 1.00 94.06 106 HIS A O 1
ATOM 835 N N . ALA A 1 107 ? -0.916 7.854 -12.117 1.00 93.38 107 ALA A N 1
ATOM 836 C CA . ALA A 1 107 ? -0.877 7.149 -13.388 1.00 93.38 107 ALA A CA 1
ATOM 837 C C . ALA A 1 107 ? -0.111 7.987 -14.409 1.00 93.38 107 ALA A C 1
ATOM 839 O O . ALA A 1 107 ? -0.166 9.217 -14.394 1.00 93.38 107 ALA A O 1
ATOM 840 N N . ARG A 1 108 ? 0.601 7.306 -15.304 1.00 92.88 108 ARG A N 1
ATOM 841 C CA . ARG A 1 108 ? 1.398 7.932 -16.356 1.00 92.88 108 ARG A CA 1
ATOM 842 C C . ARG A 1 108 ? 1.195 7.182 -17.665 1.00 92.88 108 ARG A C 1
ATOM 844 O O . ARG A 1 108 ? 1.349 5.965 -17.697 1.00 92.88 108 ARG A O 1
ATOM 851 N N . SER A 1 109 ? 0.922 7.926 -18.734 1.00 90.44 109 SER A N 1
ATOM 852 C CA . SER A 1 109 ? 0.984 7.448 -20.119 1.00 90.44 109 SER A CA 1
ATOM 853 C C . SER A 1 109 ? 2.312 7.869 -20.762 1.00 90.44 109 SER A C 1
ATOM 855 O O . SER A 1 109 ? 3.262 7.095 -20.814 1.00 90.44 109 SER A O 1
ATOM 857 N N . THR A 1 110 ? 2.425 9.135 -21.155 1.00 89.38 110 THR A N 1
ATOM 858 C CA . THR A 1 110 ? 3.632 9.784 -21.686 1.00 89.38 110 THR A CA 1
ATOM 859 C C . THR A 1 110 ? 3.985 10.983 -20.815 1.00 89.38 110 THR A C 1
ATOM 861 O O . THR A 1 110 ? 3.102 11.595 -20.228 1.00 89.38 110 THR A O 1
ATOM 864 N N . GLY A 1 111 ? 5.260 11.347 -20.707 1.00 90.62 111 GLY A N 1
ATOM 865 C CA . GLY A 1 111 ? 5.676 12.428 -19.809 1.00 90.62 111 GLY A CA 1
ATOM 866 C C . GLY A 1 111 ? 7.102 12.890 -20.078 1.00 90.62 111 GLY A C 1
ATOM 867 O O . GLY A 1 111 ? 7.650 12.549 -21.122 1.00 90.62 111 GLY A O 1
ATOM 868 N N . PRO A 1 112 ? 7.726 13.634 -19.154 1.00 92.56 112 PRO A N 1
ATOM 869 C CA . PRO A 1 112 ? 9.106 14.068 -19.311 1.00 92.56 112 PRO A CA 1
ATOM 870 C C . PRO A 1 112 ? 10.096 12.898 -19.181 1.00 92.56 112 PRO A C 1
ATOM 872 O O . PRO A 1 112 ? 9.857 11.905 -18.474 1.00 92.56 112 PRO A O 1
ATOM 875 N N . TYR A 1 113 ? 11.224 13.043 -19.873 1.00 93.12 113 TYR A N 1
ATOM 876 C CA . TYR A 1 113 ? 12.315 12.072 -19.936 1.00 93.12 113 TYR A CA 1
ATOM 877 C C . TYR A 1 113 ? 13.634 12.730 -19.521 1.00 93.12 113 TYR A C 1
ATOM 879 O O . TYR A 1 113 ? 13.809 13.942 -19.652 1.00 93.12 113 TYR A O 1
ATOM 887 N N . SER A 1 114 ? 14.555 11.922 -19.003 1.00 92.94 114 SER A N 1
ATOM 888 C CA . SER A 1 114 ? 15.922 12.336 -18.692 1.00 92.94 114 SER A CA 1
ATOM 889 C C . SER A 1 114 ? 16.662 12.751 -19.963 1.00 92.94 114 SER A C 1
ATOM 891 O O . SER A 1 114 ? 16.573 12.071 -20.981 1.00 92.94 114 SER A O 1
ATOM 893 N N . LEU A 1 115 ? 17.439 13.834 -19.902 1.00 89.75 115 LEU A N 1
ATOM 894 C CA . LEU A 1 115 ? 18.219 14.312 -21.051 1.00 89.75 115 LEU A CA 1
ATOM 895 C C . LEU A 1 115 ? 19.333 13.337 -21.454 1.00 89.75 115 LEU A C 1
ATOM 897 O O . LEU A 1 115 ? 19.636 13.214 -22.636 1.00 89.75 115 LEU A O 1
ATOM 901 N N . ILE A 1 116 ? 19.929 12.653 -20.473 1.00 90.50 116 ILE A N 1
ATOM 902 C CA . ILE A 1 116 ? 21.105 11.800 -20.679 1.00 90.50 116 ILE A CA 1
ATOM 903 C C . ILE A 1 116 ? 20.681 10.407 -21.149 1.00 90.50 116 ILE A C 1
ATOM 905 O O . ILE A 1 116 ? 21.102 9.953 -22.205 1.00 90.50 116 ILE A O 1
ATOM 909 N N . THR A 1 117 ? 19.830 9.735 -20.370 1.00 91.44 117 THR A N 1
ATOM 910 C CA . THR A 1 117 ? 19.449 8.334 -20.611 1.00 91.44 117 THR A CA 1
ATOM 911 C C . THR A 1 117 ? 18.165 8.182 -21.417 1.00 91.44 117 THR A C 1
ATOM 913 O O . THR A 1 117 ? 17.798 7.064 -21.748 1.00 91.44 117 THR A O 1
ATOM 916 N N . GLN A 1 118 ? 17.435 9.272 -21.685 1.00 92.75 118 GLN A N 1
ATOM 917 C CA . GLN A 1 118 ? 16.121 9.245 -22.347 1.00 92.75 118 GLN A CA 1
ATOM 918 C C . GLN A 1 118 ? 15.068 8.368 -21.644 1.00 92.75 118 GLN A C 1
ATOM 920 O O . GLN A 1 118 ? 14.018 8.078 -22.216 1.00 92.75 118 GLN A O 1
ATOM 925 N N . GLN A 1 119 ? 15.300 8.008 -20.376 1.00 93.94 119 GLN A N 1
ATOM 926 C CA . GLN A 1 119 ? 14.372 7.236 -19.550 1.00 93.94 119 GLN A CA 1
ATOM 927 C C . GLN A 1 119 ? 13.317 8.125 -18.872 1.00 93.94 119 GLN A C 1
ATOM 929 O O . GLN A 1 119 ? 13.575 9.306 -18.610 1.00 93.94 119 GLN A O 1
ATOM 934 N N . PRO A 1 120 ? 12.124 7.583 -18.567 1.00 94.25 120 PRO A N 1
ATOM 935 C CA . PRO A 1 120 ? 11.110 8.257 -17.761 1.00 94.25 120 PRO A CA 1
ATOM 936 C C . PRO A 1 120 ? 11.684 8.847 -16.459 1.00 94.25 120 PRO A C 1
ATOM 938 O O . PRO A 1 120 ? 12.357 8.142 -15.711 1.00 94.25 120 PRO A O 1
ATOM 941 N N . LEU A 1 121 ? 11.386 10.116 -16.143 1.00 93.50 121 LEU A N 1
ATOM 942 C CA . LEU A 1 121 ? 11.738 10.679 -14.825 1.00 93.50 121 LEU A CA 1
ATOM 943 C C . LEU A 1 121 ? 11.014 9.946 -13.684 1.00 93.50 121 LEU A C 1
ATOM 945 O O . LEU A 1 121 ? 9.977 9.324 -13.912 1.00 93.50 121 LEU A O 1
ATOM 949 N N . GLY A 1 122 ? 11.541 10.032 -12.462 1.00 91.44 122 GLY A N 1
ATOM 950 C CA . GLY A 1 122 ? 10.959 9.410 -11.271 1.00 91.44 122 GLY A CA 1
ATOM 951 C C . GLY A 1 122 ? 10.083 10.361 -10.448 1.00 91.44 122 GLY A C 1
ATOM 952 O O . GLY A 1 122 ? 10.292 11.570 -10.431 1.00 91.44 122 GLY A O 1
ATOM 953 N N . GLY A 1 123 ? 9.124 9.795 -9.712 1.00 91.75 123 GLY A N 1
ATOM 954 C CA . GLY A 1 123 ? 8.336 10.509 -8.700 1.00 91.75 123 GLY A CA 1
ATOM 955 C C . GLY A 1 123 ? 7.058 11.188 -9.212 1.00 91.75 123 GLY A C 1
ATOM 956 O O . GLY A 1 123 ? 7.014 11.765 -10.297 1.00 91.75 123 GLY A O 1
ATOM 957 N N . LYS A 1 124 ? 6.003 11.165 -8.382 1.00 91.56 124 LYS A N 1
ATOM 958 C CA . LYS A 1 124 ? 4.674 11.735 -8.696 1.00 91.56 124 LYS A CA 1
ATOM 959 C C . LYS A 1 124 ? 4.745 13.221 -9.072 1.00 91.56 124 LYS A C 1
ATOM 961 O O . LYS A 1 124 ? 4.111 13.638 -10.034 1.00 91.56 124 LYS A O 1
ATOM 966 N N . ALA A 1 125 ? 5.563 13.997 -8.358 1.00 90.19 125 ALA A N 1
ATOM 967 C CA . ALA A 1 125 ? 5.689 15.445 -8.552 1.00 90.19 125 ALA A CA 1
ATOM 968 C C . ALA A 1 125 ? 6.210 15.846 -9.944 1.00 90.19 125 ALA A C 1
ATOM 970 O O . ALA A 1 125 ? 5.909 16.935 -10.417 1.00 90.19 125 ALA A O 1
ATOM 971 N N . GLN A 1 126 ? 6.969 14.970 -10.608 1.00 90.56 126 GLN A N 1
ATOM 972 C CA . GLN A 1 126 ? 7.538 15.219 -11.938 1.00 90.56 126 GLN A CA 1
ATOM 973 C C . GLN A 1 126 ? 6.764 14.501 -13.047 1.00 90.56 126 GLN A C 1
ATOM 975 O O . GLN A 1 126 ? 7.280 14.326 -14.149 1.00 90.56 126 GLN A O 1
ATOM 980 N N . PHE A 1 127 ? 5.549 14.026 -12.750 1.00 91.25 127 PHE A N 1
ATOM 981 C CA . PHE A 1 127 ? 4.807 13.128 -13.633 1.00 91.25 127 PHE A CA 1
ATOM 982 C C . PHE A 1 127 ? 5.645 11.893 -14.024 1.00 91.25 127 PHE A C 1
ATOM 984 O O . PHE A 1 127 ? 5.691 11.447 -15.174 1.00 91.25 127 PHE A O 1
ATOM 991 N N . GLY A 1 128 ? 6.374 11.371 -13.035 1.00 93.25 128 GLY A N 1
ATOM 992 C CA . GLY A 1 128 ? 7.353 10.314 -13.194 1.00 93.25 128 GLY A CA 1
ATOM 993 C C . GLY A 1 128 ? 6.741 8.933 -13.420 1.00 93.25 128 GLY A C 1
ATOM 994 O O . GLY A 1 128 ? 5.577 8.685 -13.113 1.00 93.25 128 GLY A O 1
ATOM 995 N N . GLY A 1 129 ? 7.518 8.044 -14.032 1.00 92.69 129 GLY A N 1
ATOM 996 C CA . GLY A 1 129 ? 7.150 6.655 -14.280 1.00 92.69 129 GLY A CA 1
ATOM 997 C C . GLY A 1 129 ? 7.462 5.781 -13.075 1.00 92.69 129 GLY A C 1
ATOM 998 O O . GLY A 1 129 ? 8.190 6.189 -12.168 1.00 92.69 129 GLY A O 1
ATOM 999 N N . GLN A 1 130 ? 6.904 4.574 -13.077 1.00 94.25 130 GLN A N 1
ATOM 1000 C CA . GLN A 1 130 ? 7.283 3.556 -12.106 1.00 94.25 130 GLN A CA 1
ATOM 1001 C C . GLN A 1 130 ? 8.579 2.882 -12.536 1.00 94.25 130 GLN A C 1
ATOM 1003 O O . GLN A 1 130 ? 8.817 2.671 -13.726 1.00 94.25 130 GLN A O 1
ATOM 1008 N N . ARG A 1 131 ? 9.411 2.538 -11.554 1.00 94.94 131 ARG A N 1
ATOM 1009 C CA . ARG A 1 131 ? 10.633 1.783 -11.806 1.00 94.94 131 ARG A CA 1
ATOM 1010 C C . ARG A 1 131 ? 10.269 0.320 -12.020 1.00 94.94 131 ARG A C 1
ATOM 1012 O O . ARG A 1 131 ? 9.741 -0.313 -11.114 1.00 94.94 131 ARG A O 1
ATOM 1019 N N . PHE A 1 132 ? 10.596 -0.197 -13.196 1.00 96.06 132 PHE A N 1
ATOM 1020 C CA . PHE A 1 132 ? 10.643 -1.630 -13.452 1.00 96.06 132 PHE A CA 1
ATOM 1021 C C . PHE A 1 132 ? 12.068 -2.101 -13.148 1.00 96.06 132 PHE A C 1
ATOM 1023 O O . PHE A 1 132 ? 13.010 -1.706 -13.836 1.00 96.06 132 PHE A O 1
ATOM 1030 N N . GLY A 1 133 ? 12.249 -2.790 -12.025 1.00 95.88 133 GLY A N 1
ATOM 1031 C CA . GLY A 1 133 ? 13.551 -3.151 -11.482 1.00 95.88 133 GLY A CA 1
ATOM 1032 C C . GLY A 1 133 ? 13.993 -4.561 -11.855 1.00 95.88 133 GLY A C 1
ATOM 1033 O O . GLY A 1 133 ? 13.341 -5.287 -12.600 1.00 95.88 133 GLY A O 1
ATOM 1034 N N . GLU A 1 134 ? 15.145 -4.941 -11.310 1.00 97.31 134 GLU A N 1
ATOM 1035 C CA . GLU A 1 134 ? 15.782 -6.237 -11.552 1.00 97.31 134 GLU A CA 1
ATOM 1036 C C . GLU A 1 134 ? 14.919 -7.411 -11.067 1.00 97.31 134 GLU A C 1
ATOM 1038 O O . GLU A 1 134 ? 14.770 -8.403 -11.775 1.00 97.31 134 GLU A O 1
ATOM 1043 N N . MET A 1 135 ? 14.276 -7.276 -9.903 1.00 97.94 135 MET A N 1
ATOM 1044 C CA . MET A 1 135 ? 13.397 -8.322 -9.374 1.00 97.94 135 MET A CA 1
ATOM 1045 C C . MET A 1 135 ? 12.172 -8.546 -10.270 1.00 97.94 135 MET A C 1
ATOM 1047 O O . MET A 1 135 ? 11.738 -9.685 -10.446 1.00 97.94 135 MET A O 1
ATOM 1051 N N . GLU A 1 136 ? 11.624 -7.485 -10.869 1.00 97.50 136 GLU A N 1
ATOM 1052 C CA . GLU A 1 136 ? 10.512 -7.603 -11.811 1.00 97.50 136 GLU A CA 1
ATOM 1053 C C . GLU A 1 136 ? 10.947 -8.208 -13.156 1.00 97.50 136 GLU A C 1
ATOM 1055 O O . GLU A 1 136 ? 10.189 -8.975 -13.754 1.00 97.50 136 GLU A O 1
ATOM 1060 N N . VAL A 1 137 ? 12.173 -7.920 -13.610 1.00 97.25 137 VAL A N 1
ATOM 1061 C CA . VAL A 1 137 ? 12.777 -8.577 -14.782 1.00 97.25 137 VAL A CA 1
ATOM 1062 C C . VAL A 1 137 ? 12.889 -10.081 -14.542 1.00 97.25 137 VAL A C 1
ATOM 1064 O O . VAL A 1 137 ? 12.356 -10.851 -15.340 1.00 97.25 137 VAL A O 1
ATOM 1067 N N . TRP A 1 138 ? 13.472 -10.503 -13.415 1.00 97.56 138 TRP A N 1
ATOM 1068 C CA . TRP A 1 138 ? 13.589 -11.925 -13.068 1.00 97.56 138 TRP A CA 1
ATOM 1069 C C . TRP A 1 138 ? 12.237 -12.625 -13.007 1.00 97.56 138 TRP A C 1
ATOM 1071 O O . TRP A 1 138 ? 12.110 -13.773 -13.431 1.00 97.56 138 TRP A O 1
ATOM 1081 N N . ALA A 1 139 ? 11.208 -11.938 -12.506 1.00 97.94 139 ALA A N 1
ATOM 1082 C CA . ALA A 1 139 ? 9.860 -12.483 -12.496 1.00 97.94 139 ALA A CA 1
ATOM 1083 C C . ALA A 1 139 ? 9.364 -12.767 -13.926 1.00 97.94 139 ALA A C 1
ATOM 1085 O O . ALA A 1 139 ? 8.886 -13.869 -14.191 1.00 97.94 139 ALA A O 1
ATOM 1086 N N . LEU A 1 140 ? 9.510 -11.823 -14.865 1.00 97.12 140 LEU A N 1
ATOM 1087 C CA . LEU A 1 140 ? 9.096 -12.034 -16.260 1.00 97.12 140 LEU A CA 1
ATOM 1088 C C . LEU A 1 140 ? 9.929 -13.100 -16.980 1.00 97.12 140 LEU A C 1
ATOM 1090 O O . LEU A 1 140 ? 9.376 -13.865 -17.774 1.00 97.12 140 LEU A O 1
ATOM 1094 N N . GLU A 1 141 ? 11.227 -13.174 -16.697 1.00 96.44 141 GLU A N 1
ATOM 1095 C CA . GLU A 1 141 ? 12.112 -14.214 -17.229 1.00 96.44 141 GLU A CA 1
ATOM 1096 C C . GLU A 1 141 ? 11.701 -15.603 -16.734 1.00 96.44 141 GLU A C 1
ATOM 1098 O O . GLU A 1 141 ? 11.576 -16.522 -17.541 1.00 96.44 141 GLU A O 1
ATOM 1103 N N . ALA A 1 142 ? 11.398 -15.746 -15.438 1.00 97.75 142 ALA A N 1
ATOM 1104 C CA . ALA A 1 142 ? 10.923 -17.001 -14.856 1.00 97.75 142 ALA A CA 1
ATOM 1105 C C . ALA A 1 142 ? 9.578 -17.452 -15.448 1.00 97.75 142 ALA A C 1
ATOM 1107 O O . ALA A 1 142 ? 9.349 -18.649 -15.621 1.00 97.75 142 ALA A O 1
ATOM 1108 N N . TYR A 1 143 ? 8.703 -16.505 -15.803 1.00 97.12 143 TYR A N 1
ATOM 1109 C CA . TYR A 1 143 ? 7.468 -16.791 -16.539 1.00 97.12 143 TYR A CA 1
ATOM 1110 C C . TYR A 1 143 ? 7.694 -17.115 -18.027 1.00 97.12 143 TYR A C 1
ATOM 1112 O O . TYR A 1 143 ? 6.781 -17.620 -18.677 1.00 97.12 143 TYR A O 1
ATOM 1120 N N . GLY A 1 144 ? 8.870 -16.821 -18.590 1.00 96.62 144 GLY A N 1
ATOM 1121 C CA . GLY A 1 144 ? 9.147 -16.968 -20.021 1.00 96.62 144 GLY A CA 1
ATOM 1122 C C . GLY A 1 144 ? 8.490 -15.891 -20.897 1.00 96.62 144 GLY A C 1
ATOM 1123 O O . GLY A 1 144 ? 8.307 -16.090 -22.098 1.00 96.62 144 GLY A O 1
ATOM 1124 N N . ALA A 1 145 ? 8.126 -14.739 -20.326 1.00 97.19 145 ALA A N 1
ATOM 1125 C CA . ALA A 1 145 ? 7.410 -13.663 -21.014 1.00 97.19 145 ALA A CA 1
ATOM 1126 C C . ALA A 1 145 ? 8.350 -12.755 -21.837 1.00 97.19 145 ALA A C 1
ATOM 1128 O O . ALA A 1 145 ? 8.424 -11.542 -21.624 1.00 97.19 145 ALA A O 1
ATOM 1129 N N . ALA A 1 146 ? 9.068 -13.338 -22.802 1.00 95.50 146 ALA A N 1
ATOM 1130 C CA . ALA A 1 146 ? 10.124 -12.656 -23.557 1.00 95.50 146 ALA A CA 1
ATOM 1131 C C . ALA A 1 146 ? 9.639 -11.407 -24.321 1.00 95.50 146 ALA A C 1
ATOM 1133 O O . ALA A 1 146 ? 10.311 -10.377 -24.313 1.00 95.50 146 ALA A O 1
ATOM 1134 N N . HIS A 1 147 ? 8.459 -11.460 -24.952 1.00 94.19 147 HIS A N 1
ATOM 1135 C CA . HIS A 1 147 ? 7.914 -10.319 -25.700 1.00 94.19 147 HIS A CA 1
ATOM 1136 C C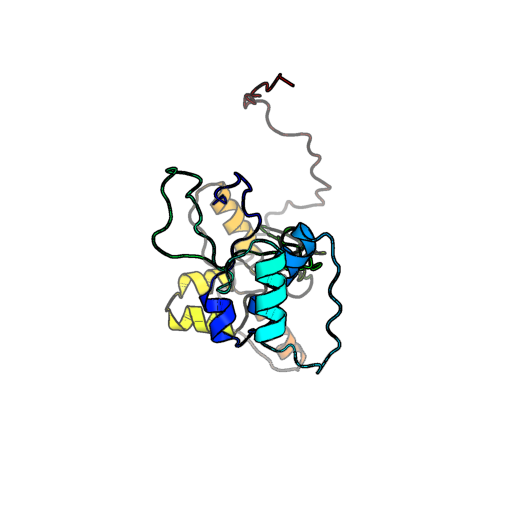 . HIS A 1 147 ? 7.532 -9.150 -24.785 1.00 94.19 147 HIS A C 1
ATOM 1138 O O . HIS A 1 147 ? 7.862 -8.006 -25.093 1.00 94.19 147 HIS A O 1
ATOM 1144 N N . THR A 1 148 ? 6.901 -9.439 -23.644 1.00 95.19 148 THR A N 1
ATOM 1145 C CA . THR A 1 148 ? 6.533 -8.429 -22.643 1.00 95.19 148 THR A CA 1
ATOM 1146 C C . THR A 1 148 ? 7.772 -7.789 -22.033 1.00 95.19 148 THR A C 1
ATOM 1148 O O . THR A 1 148 ? 7.837 -6.568 -21.917 1.00 95.19 148 THR A O 1
ATOM 1151 N N . LEU A 1 149 ? 8.779 -8.596 -21.692 1.00 95.19 149 LEU A N 1
ATOM 1152 C CA . LEU A 1 149 ? 10.040 -8.088 -21.167 1.00 95.19 149 LEU A CA 1
ATOM 1153 C C . LEU A 1 149 ? 10.742 -7.183 -22.188 1.00 95.19 149 LEU A C 1
ATOM 1155 O O . LEU A 1 149 ? 11.153 -6.074 -21.850 1.00 95.19 149 LEU A O 1
ATOM 1159 N N . ARG A 1 150 ? 10.805 -7.609 -23.457 1.00 93.06 150 ARG A N 1
ATOM 1160 C CA . ARG A 1 150 ? 11.382 -6.805 -24.541 1.00 93.06 150 ARG A CA 1
ATOM 1161 C C . ARG A 1 150 ? 10.671 -5.462 -24.687 1.00 93.06 150 ARG A C 1
ATOM 1163 O O . ARG A 1 150 ? 11.338 -4.437 -24.777 1.00 93.06 150 ARG A O 1
ATOM 1170 N N . GLU A 1 151 ? 9.340 -5.447 -24.679 1.00 93.19 151 GLU A N 1
ATOM 1171 C CA . GLU A 1 151 ? 8.542 -4.217 -24.777 1.00 93.19 151 GLU A CA 1
ATOM 1172 C C . GLU A 1 151 ? 8.799 -3.266 -23.595 1.00 93.19 151 GLU A C 1
ATOM 1174 O O . GLU A 1 151 ? 8.987 -2.064 -23.801 1.00 93.19 151 GLU A O 1
ATOM 1179 N N . MET A 1 152 ? 8.853 -3.805 -22.369 1.00 94.50 152 MET A N 1
ATOM 1180 C CA . MET A 1 152 ? 9.109 -3.029 -21.149 1.00 94.50 152 MET A CA 1
ATOM 1181 C C . MET A 1 152 ? 10.500 -2.385 -21.150 1.00 94.50 152 MET A C 1
ATOM 1183 O O . MET A 1 152 ? 10.632 -1.230 -20.751 1.00 94.50 152 MET A O 1
ATOM 1187 N N . LEU A 1 153 ? 11.522 -3.106 -21.624 1.00 93.69 153 LEU A N 1
ATOM 1188 C CA . LEU A 1 153 ? 12.910 -2.634 -21.631 1.00 93.69 153 LEU A CA 1
ATOM 1189 C C . LEU A 1 153 ? 13.249 -1.689 -22.793 1.00 93.69 153 LEU A C 1
ATOM 1191 O O . LEU A 1 153 ? 14.274 -1.020 -22.728 1.00 93.69 153 LEU A O 1
ATOM 1195 N N . THR A 1 154 ? 12.425 -1.628 -23.844 1.00 93.31 154 THR A N 1
ATOM 1196 C CA . THR A 1 154 ? 12.732 -0.862 -25.067 1.00 93.31 154 THR A CA 1
ATOM 1197 C C . THR A 1 154 ? 11.701 0.240 -25.331 1.00 93.31 154 THR A C 1
ATOM 1199 O O . THR A 1 154 ? 11.857 1.368 -24.864 1.00 93.31 154 THR A O 1
ATOM 1202 N N . ILE A 1 155 ? 10.610 -0.086 -26.030 1.00 92.81 155 ILE A N 1
ATOM 1203 C CA . ILE A 1 155 ? 9.592 0.838 -26.553 1.00 92.81 155 ILE A CA 1
ATOM 1204 C C . ILE A 1 155 ? 8.935 1.671 -25.439 1.00 92.81 155 ILE A C 1
ATOM 1206 O O . ILE A 1 155 ? 8.576 2.829 -25.663 1.00 92.81 155 ILE A O 1
ATOM 1210 N N . LYS A 1 156 ? 8.793 1.117 -24.227 1.00 93.06 156 LYS A N 1
ATOM 1211 C CA . LYS A 1 156 ? 8.218 1.831 -23.069 1.00 93.06 156 LYS A CA 1
ATOM 1212 C C . LYS A 1 156 ? 9.215 2.674 -22.274 1.00 93.06 156 LYS A C 1
ATOM 1214 O O . LYS A 1 156 ? 8.788 3.448 -21.415 1.00 93.06 156 LYS A O 1
ATOM 1219 N N . SER A 1 157 ? 10.508 2.542 -22.547 1.00 90.88 157 SER A N 1
ATOM 1220 C CA . SER A 1 157 ? 11.577 3.203 -21.806 1.00 90.88 157 SER A CA 1
ATOM 1221 C C . SER A 1 157 ? 12.285 4.236 -22.692 1.00 90.88 157 SER A C 1
ATOM 1223 O O . SER A 1 157 ? 11.750 5.329 -22.915 1.00 90.88 157 SER A O 1
ATOM 1225 N N . ASP A 1 158 ? 13.464 3.893 -23.203 1.00 94.06 158 ASP A N 1
ATOM 1226 C CA . ASP A 1 158 ? 14.462 4.790 -23.778 1.00 94.06 158 ASP A CA 1
ATOM 1227 C C . ASP A 1 158 ? 14.757 4.519 -25.259 1.00 94.06 158 ASP A C 1
ATOM 1229 O O . ASP A 1 158 ? 15.697 5.086 -25.810 1.00 94.06 158 ASP A O 1
ATOM 1233 N N . ASP A 1 159 ? 13.943 3.706 -25.939 1.00 92.19 159 ASP A N 1
ATOM 1234 C CA . ASP A 1 159 ? 13.939 3.676 -27.402 1.00 92.19 159 ASP A CA 1
ATOM 1235 C C . ASP A 1 159 ? 13.209 4.917 -27.951 1.00 92.19 159 ASP A C 1
ATOM 1237 O O . ASP A 1 159 ? 11.979 4.959 -28.049 1.00 92.19 159 ASP A O 1
ATOM 1241 N N . LEU A 1 160 ? 13.972 5.955 -28.303 1.00 87.31 160 LEU A N 1
ATOM 1242 C CA . LEU A 1 160 ? 13.436 7.245 -28.749 1.00 87.31 160 LEU A CA 1
ATOM 1243 C C . LEU A 1 160 ? 12.614 7.123 -30.045 1.00 87.31 160 LEU A C 1
ATOM 1245 O O . LEU A 1 160 ? 11.529 7.706 -30.160 1.00 87.31 160 LEU A O 1
ATOM 1249 N N . ILE A 1 161 ? 13.105 6.342 -31.010 1.00 88.62 161 ILE A N 1
ATOM 1250 C CA . ILE A 1 161 ? 12.449 6.153 -32.310 1.00 88.62 161 ILE A CA 1
ATOM 1251 C C . ILE A 1 161 ? 11.292 5.160 -32.163 1.00 88.62 161 ILE A C 1
ATOM 1253 O O . ILE A 1 161 ? 10.178 5.438 -32.610 1.00 88.62 161 ILE A O 1
ATOM 1257 N N . GLY A 1 162 ? 11.526 4.028 -31.498 1.00 89.62 162 GLY A N 1
ATOM 1258 C CA . GLY A 1 162 ? 10.527 2.985 -31.285 1.00 89.62 162 GLY A CA 1
ATOM 1259 C C . GLY A 1 162 ? 9.321 3.486 -30.502 1.00 89.62 162 GLY A C 1
ATOM 1260 O O . GLY A 1 162 ? 8.191 3.210 -30.893 1.00 89.62 162 GLY A O 1
ATOM 1261 N N . ARG A 1 163 ? 9.521 4.316 -29.470 1.00 90.50 163 ARG A N 1
ATOM 1262 C CA . ARG A 1 163 ? 8.421 4.890 -28.679 1.00 90.50 163 ARG A CA 1
ATOM 1263 C C . ARG A 1 163 ? 7.491 5.770 -29.509 1.00 90.50 163 ARG A C 1
ATOM 1265 O O . ARG A 1 163 ? 6.273 5.664 -29.389 1.00 90.50 163 ARG A O 1
ATOM 1272 N N . THR A 1 164 ? 8.046 6.659 -30.335 1.00 89.94 164 THR A N 1
ATOM 1273 C CA . THR A 1 164 ? 7.233 7.574 -31.156 1.00 89.94 164 THR A CA 1
ATOM 1274 C C . THR A 1 164 ? 6.475 6.824 -32.246 1.00 89.94 164 THR A C 1
ATOM 1276 O O . THR A 1 164 ? 5.296 7.103 -32.468 1.00 89.94 164 THR A O 1
ATOM 1279 N N . LYS A 1 165 ? 7.114 5.834 -32.882 1.00 91.50 165 LYS A N 1
ATOM 1280 C CA . LYS A 1 165 ? 6.459 4.969 -33.869 1.00 91.50 165 LYS A CA 1
ATOM 1281 C C . LYS A 1 165 ? 5.384 4.089 -33.233 1.00 91.50 165 LYS A C 1
ATOM 1283 O O . LYS A 1 165 ? 4.285 4.023 -33.763 1.00 91.50 165 LYS A O 1
ATOM 1288 N N . ALA A 1 166 ? 5.656 3.481 -32.079 1.00 91.88 166 ALA A N 1
ATOM 1289 C CA . ALA A 1 166 ? 4.677 2.672 -31.359 1.00 91.88 166 ALA A CA 1
ATOM 1290 C C . ALA A 1 166 ? 3.465 3.499 -30.917 1.00 91.88 166 ALA A C 1
ATOM 1292 O O . ALA A 1 166 ? 2.335 3.048 -31.063 1.00 91.88 166 ALA A O 1
ATOM 1293 N N . TYR A 1 167 ? 3.676 4.732 -30.446 1.00 90.88 167 TYR A N 1
ATOM 1294 C CA . TYR A 1 167 ? 2.572 5.629 -30.109 1.00 90.88 167 TYR A CA 1
ATOM 1295 C C . TYR A 1 167 ? 1.685 5.932 -31.328 1.00 90.88 167 TYR A C 1
ATOM 1297 O O . TYR A 1 167 ? 0.464 5.838 -31.231 1.00 90.88 167 TYR A O 1
ATOM 1305 N N . LYS A 1 168 ? 2.285 6.227 -32.491 1.00 92.50 168 LYS A N 1
ATOM 1306 C CA . LYS A 1 168 ? 1.542 6.432 -33.748 1.00 92.50 168 LYS A CA 1
ATOM 1307 C C . LYS A 1 168 ? 0.793 5.173 -34.190 1.00 92.50 168 LYS A C 1
ATOM 1309 O O . LYS A 1 168 ? -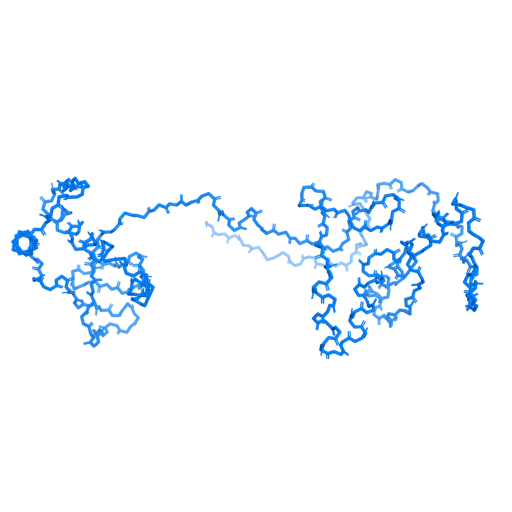0.392 5.265 -34.488 1.00 92.50 168 LYS A O 1
ATOM 1314 N N . ALA A 1 169 ? 1.453 4.016 -34.153 1.00 93.69 169 ALA A N 1
ATOM 1315 C CA . ALA A 1 169 ? 0.854 2.738 -34.522 1.00 93.69 169 ALA A CA 1
ATOM 1316 C C . ALA A 1 169 ? -0.375 2.420 -33.656 1.00 93.69 169 ALA A C 1
ATOM 1318 O O . ALA A 1 169 ? -1.418 2.045 -34.182 1.00 93.69 169 ALA A O 1
ATOM 1319 N N . VAL A 1 170 ? -0.301 2.673 -32.342 1.00 93.00 170 VAL A N 1
ATOM 1320 C CA . VAL A 1 170 ? -1.440 2.499 -31.424 1.00 93.00 170 VAL A CA 1
ATOM 1321 C C . VAL A 1 170 ? -2.605 3.433 -31.772 1.00 93.00 170 VAL A C 1
ATOM 1323 O O . VAL A 1 170 ? -3.752 2.999 -31.719 1.00 93.00 170 VAL A O 1
ATOM 1326 N N . LEU A 1 171 ? -2.341 4.689 -32.154 1.00 93.06 171 LEU A N 1
ATOM 1327 C CA . LEU A 1 171 ? -3.396 5.625 -32.573 1.00 93.06 171 LEU A CA 1
ATOM 132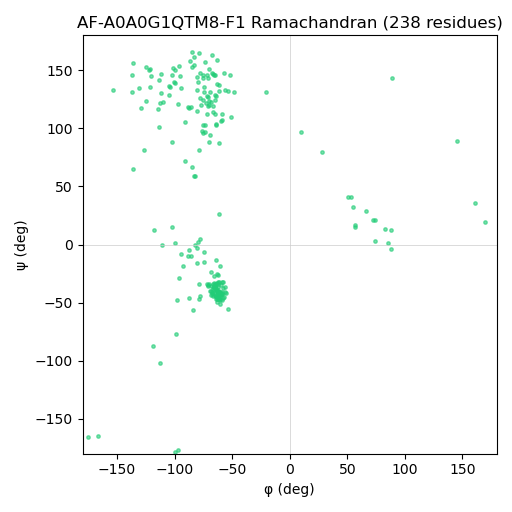8 C C . LEU A 1 171 ? -4.043 5.231 -33.909 1.00 93.06 171 LEU A C 1
ATOM 1330 O O . LEU A 1 171 ? -5.235 5.453 -34.098 1.00 93.06 171 LEU A O 1
ATOM 1334 N N . GLN A 1 172 ? -3.257 4.678 -34.832 1.00 94.81 172 GLN A N 1
ATOM 1335 C CA . GLN A 1 172 ? -3.696 4.309 -36.182 1.00 94.81 172 GLN A CA 1
ATOM 1336 C C . GLN A 1 172 ? -4.261 2.882 -36.267 1.00 94.81 172 GLN A C 1
ATOM 1338 O O . GLN A 1 172 ? -4.847 2.518 -37.282 1.00 94.81 172 GLN A O 1
ATOM 1343 N N . GLY A 1 173 ? -4.114 2.078 -35.209 1.00 93.00 173 GLY A N 1
ATOM 1344 C CA . GLY A 1 173 ? -4.497 0.664 -35.211 1.00 93.00 173 GLY A CA 1
ATOM 1345 C C . GLY A 1 173 ? -3.565 -0.222 -36.047 1.00 93.00 173 GLY A C 1
ATOM 1346 O O . GLY A 1 173 ? -3.964 -1.304 -36.473 1.00 93.00 173 GLY A O 1
ATOM 1347 N N . GLU A 1 174 ? -2.338 0.232 -36.298 1.00 93.44 174 GLU A N 1
ATOM 1348 C CA . GLU A 1 174 ? -1.311 -0.494 -37.044 1.00 93.44 174 GLU A CA 1
ATOM 1349 C C . GLU A 1 174 ? -0.498 -1.426 -36.125 1.00 93.44 174 GLU A C 1
ATOM 1351 O O . GLU A 1 174 ? -0.437 -1.213 -34.908 1.00 93.44 174 GLU A O 1
ATOM 1356 N N . PRO A 1 175 ? 0.152 -2.474 -36.669 1.00 90.69 175 PRO A N 1
ATOM 135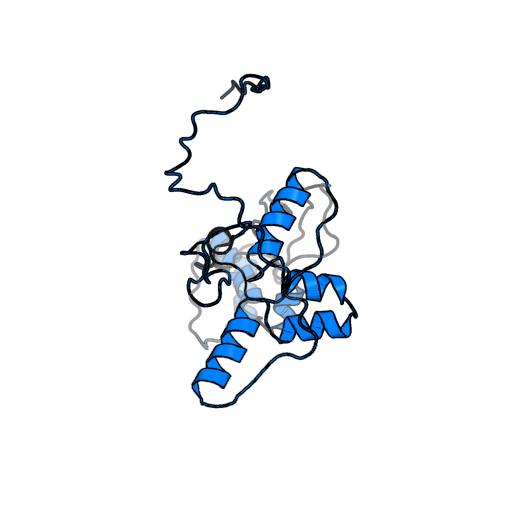7 C CA . PRO A 1 175 ? 1.018 -3.335 -35.873 1.00 90.69 175 PRO A CA 1
ATOM 1358 C C . PRO A 1 175 ? 2.198 -2.552 -35.283 1.00 90.69 175 PRO A C 1
ATOM 1360 O O . PRO A 1 175 ? 2.839 -1.744 -35.955 1.00 90.69 175 PRO A O 1
ATOM 1363 N N . ILE A 1 176 ? 2.509 -2.825 -34.012 1.00 90.38 176 ILE A N 1
ATOM 1364 C CA . ILE A 1 176 ? 3.626 -2.188 -33.307 1.00 90.38 176 ILE A CA 1
ATOM 1365 C C . ILE A 1 176 ? 4.946 -2.615 -33.979 1.00 90.38 176 ILE A C 1
ATOM 1367 O O . ILE A 1 176 ? 5.172 -3.816 -34.150 1.00 90.38 176 ILE A O 1
ATOM 1371 N N . PRO A 1 177 ? 5.823 -1.664 -34.350 1.00 86.88 177 PRO A N 1
ATOM 1372 C CA . PRO A 1 177 ? 7.092 -1.973 -35.000 1.00 86.88 177 PRO A CA 1
ATOM 1373 C C . PRO A 1 177 ? 8.061 -2.695 -34.058 1.00 86.88 177 PRO A C 1
ATOM 1375 O O . PRO A 1 177 ? 7.922 -2.657 -32.833 1.00 86.88 177 PRO A O 1
ATOM 1378 N N . GLU A 1 178 ? 9.087 -3.323 -34.631 1.00 86.06 178 GLU A N 1
ATOM 1379 C CA . GLU A 1 178 ? 10.148 -3.933 -33.834 1.00 86.06 178 GLU A CA 1
ATOM 1380 C C . GLU A 1 178 ? 10.971 -2.887 -33.070 1.00 86.06 178 GLU A C 1
ATOM 1382 O O . GLU A 1 178 ? 11.198 -1.767 -33.536 1.00 86.06 178 GLU A O 1
ATOM 1387 N N . ALA A 1 179 ? 11.410 -3.276 -31.873 1.00 84.69 179 ALA A N 1
ATOM 1388 C CA . ALA A 1 179 ? 12.221 -2.445 -30.999 1.00 84.69 179 ALA A CA 1
ATOM 1389 C C . ALA A 1 179 ? 13.639 -2.267 -31.549 1.00 84.69 179 ALA A C 1
ATOM 1391 O O . ALA A 1 179 ? 14.233 -3.209 -32.077 1.00 84.69 179 ALA A O 1
ATOM 1392 N N . THR A 1 180 ? 14.202 -1.076 -31.361 1.00 85.62 180 THR A N 1
ATOM 1393 C CA . THR A 1 180 ? 15.596 -0.786 -31.698 1.00 85.62 180 THR A CA 1
ATOM 1394 C C . THR A 1 180 ? 16.496 -0.843 -30.459 1.00 85.62 180 THR A C 1
ATOM 1396 O O . THR A 1 180 ? 16.062 -1.173 -29.353 1.00 85.62 180 THR A O 1
ATOM 1399 N N . VAL A 1 181 ? 17.789 -0.571 -30.647 1.00 87.69 181 VAL A N 1
ATOM 1400 C CA . VAL A 1 181 ? 18.773 -0.553 -29.558 1.00 87.69 181 VAL A CA 1
ATOM 1401 C C . VAL A 1 181 ? 18.519 0.642 -28.636 1.00 87.69 181 VAL A C 1
ATOM 1403 O O . VAL A 1 181 ? 18.418 1.778 -29.102 1.00 87.69 181 VAL A O 1
ATOM 1406 N N . THR A 1 182 ? 18.490 0.383 -27.330 1.00 91.81 182 THR A N 1
ATOM 1407 C CA . THR A 1 182 ? 18.225 1.379 -26.286 1.00 91.81 182 THR A CA 1
ATOM 1408 C C . THR A 1 182 ? 19.310 2.453 -26.200 1.00 91.81 182 THR A C 1
ATOM 1410 O O . THR A 1 182 ? 20.501 2.190 -26.406 1.00 91.81 182 THR A O 1
ATOM 1413 N N . GLU A 1 183 ? 18.917 3.683 -25.861 1.00 91.44 183 GLU A N 1
ATOM 1414 C CA . GLU A 1 183 ? 19.866 4.788 -25.678 1.00 91.44 183 GLU A CA 1
ATOM 1415 C C . GLU A 1 183 ? 20.803 4.550 -24.488 1.00 91.44 183 GLU A C 1
ATOM 1417 O O . GLU A 1 183 ? 21.987 4.883 -24.562 1.00 91.44 183 GLU A O 1
ATOM 1422 N N . SER A 1 184 ? 20.331 3.885 -23.428 1.00 92.31 184 SER A N 1
ATOM 1423 C CA . SER A 1 184 ? 21.179 3.536 -22.280 1.00 92.31 184 SER A CA 1
ATOM 1424 C C . SER A 1 184 ? 22.329 2.600 -22.668 1.00 92.31 184 SER A C 1
ATOM 1426 O O . SER A 1 184 ? 23.440 2.755 -22.165 1.00 92.31 184 SER A O 1
ATOM 1428 N N . PHE A 1 185 ? 22.110 1.663 -23.601 1.00 92.19 185 PHE A N 1
ATOM 1429 C CA . PHE A 1 185 ? 23.185 0.799 -24.099 1.00 92.19 185 PHE A CA 1
ATOM 1430 C C . PHE A 1 185 ? 24.198 1.579 -24.947 1.00 92.19 185 PHE A C 1
ATOM 1432 O O . PHE A 1 185 ? 25.407 1.393 -24.806 1.00 92.19 185 PHE A O 1
ATOM 1439 N N . LYS A 1 186 ? 23.730 2.506 -25.794 1.00 90.50 186 LYS A N 1
ATOM 1440 C CA . LYS A 1 186 ? 24.619 3.386 -26.574 1.00 90.50 186 LYS A CA 1
ATOM 1441 C C . LYS A 1 186 ? 25.470 4.270 -25.663 1.00 90.50 186 LYS A C 1
ATOM 1443 O O . LYS A 1 186 ? 26.658 4.451 -25.929 1.00 90.50 186 LYS A O 1
ATOM 1448 N N . LEU A 1 187 ? 24.878 4.803 -24.592 1.00 92.81 187 LEU A N 1
ATOM 1449 C CA . LEU A 1 187 ? 25.593 5.575 -23.578 1.00 92.81 187 LEU A CA 1
ATOM 1450 C C . LEU A 1 187 ? 26.668 4.725 -22.895 1.00 92.81 187 LEU A C 1
ATOM 1452 O O . LEU A 1 187 ? 27.813 5.155 -22.829 1.00 92.81 187 LEU A O 1
ATOM 1456 N N . PHE A 1 188 ? 26.329 3.501 -22.488 1.00 92.94 188 PHE A N 1
ATOM 1457 C CA . PHE A 1 188 ? 27.275 2.569 -21.873 1.00 92.94 188 PHE A CA 1
ATOM 1458 C C . PHE A 1 188 ? 28.496 2.287 -22.765 1.00 92.94 188 PHE A C 1
ATOM 1460 O O . PHE A 1 188 ? 29.634 2.371 -22.306 1.00 92.94 188 PHE A O 1
ATOM 1467 N N . VAL A 1 189 ? 28.291 2.033 -24.063 1.00 92.31 189 VAL A N 1
ATOM 1468 C CA . VAL A 1 189 ? 29.404 1.844 -25.015 1.00 92.31 189 VAL A CA 1
ATOM 1469 C C . VAL A 1 189 ? 30.269 3.106 -25.118 1.00 92.31 189 VAL A C 1
ATOM 1471 O O . VAL A 1 189 ? 31.495 3.018 -25.127 1.00 92.31 189 VAL A O 1
ATOM 1474 N N . ARG A 1 190 ? 29.654 4.297 -25.149 1.00 91.56 190 ARG A N 1
ATOM 1475 C CA . ARG A 1 190 ? 30.390 5.573 -25.176 1.00 91.56 190 ARG A CA 1
ATOM 1476 C C . ARG A 1 190 ? 31.195 5.812 -23.900 1.00 91.56 190 ARG A C 1
ATOM 1478 O O . ARG A 1 190 ? 32.306 6.322 -23.995 1.00 91.56 190 ARG A O 1
ATOM 1485 N N . GLU A 1 191 ? 30.668 5.439 -22.738 1.00 94.00 191 GLU A N 1
ATOM 1486 C CA . GLU A 1 191 ? 31.382 5.540 -21.461 1.00 94.00 191 GLU A CA 1
ATOM 1487 C C . GLU A 1 191 ? 32.616 4.632 -21.437 1.00 94.00 191 GLU A C 1
ATOM 1489 O O . GLU A 1 191 ? 33.700 5.085 -21.071 1.00 94.00 191 GLU A O 1
ATOM 1494 N N . LEU A 1 192 ? 32.495 3.388 -21.911 1.00 94.38 192 LEU A N 1
ATOM 1495 C CA . LEU A 1 192 ? 33.636 2.475 -22.028 1.00 94.38 192 LEU A CA 1
ATOM 1496 C C . LEU A 1 192 ? 34.680 2.977 -23.038 1.00 94.38 192 LEU A C 1
ATOM 1498 O O . LEU A 1 192 ? 35.878 2.942 -22.751 1.00 94.38 192 LEU A O 1
ATOM 1502 N N . ASN A 1 193 ? 34.238 3.525 -24.172 1.00 92.31 193 ASN A N 1
ATOM 1503 C CA . ASN A 1 193 ? 35.134 4.145 -25.151 1.00 92.31 193 ASN A CA 1
ATOM 1504 C C . ASN A 1 193 ? 35.833 5.392 -24.588 1.00 92.31 193 ASN A C 1
ATOM 1506 O O . ASN A 1 193 ? 37.009 5.622 -24.870 1.00 92.31 193 ASN A O 1
ATOM 1510 N N . GLY A 1 194 ? 35.158 6.151 -23.722 1.00 93.69 194 GLY A N 1
ATOM 1511 C CA . GLY A 1 194 ? 35.744 7.269 -22.981 1.00 93.69 194 GLY A CA 1
ATOM 1512 C C . GLY A 1 194 ? 36.863 6.858 -22.017 1.00 93.69 194 GLY A C 1
ATOM 1513 O O . GLY A 1 194 ? 37.758 7.657 -21.752 1.00 93.69 194 GLY A O 1
ATOM 1514 N N . LEU A 1 195 ? 36.866 5.607 -21.543 1.00 95.25 195 LEU A N 1
ATOM 1515 C CA . LEU A 1 195 ? 37.952 5.037 -20.733 1.00 95.25 195 LEU A CA 1
ATOM 1516 C C . LEU A 1 195 ? 39.155 4.568 -21.574 1.00 95.25 195 LEU A C 1
ATOM 1518 O O . LEU A 1 195 ? 40.152 4.117 -21.011 1.00 95.25 195 LEU A O 1
ATOM 1522 N N . GLY A 1 196 ? 39.082 4.667 -22.905 1.00 93.06 196 GLY A N 1
ATOM 1523 C CA . GLY A 1 196 ? 40.121 4.202 -23.827 1.00 93.06 196 GLY A CA 1
ATOM 1524 C C . GLY A 1 196 ? 39.982 2.735 -24.247 1.00 93.06 196 GLY A C 1
ATOM 1525 O O . GLY A 1 196 ? 40.911 2.182 -24.834 1.00 93.06 196 GLY A O 1
ATOM 1526 N N . LEU A 1 197 ? 38.843 2.092 -23.966 1.00 91.44 197 LEU A N 1
ATOM 1527 C CA . LEU A 1 197 ? 38.526 0.758 -24.480 1.00 91.44 197 LEU A CA 1
ATOM 1528 C C . LEU A 1 197 ? 37.897 0.906 -25.870 1.00 91.44 197 LEU A C 1
ATOM 1530 O O . LEU A 1 197 ? 36.854 1.519 -25.987 1.00 91.44 197 LEU A O 1
ATOM 1534 N N . GLY A 1 198 ? 38.496 0.375 -26.935 1.00 87.62 198 GLY A N 1
ATOM 1535 C CA . GLY A 1 198 ? 37.916 0.455 -28.285 1.00 87.62 198 GLY A CA 1
ATOM 1536 C C . GLY A 1 198 ? 36.807 -0.576 -28.498 1.00 87.62 198 GLY A C 1
ATOM 1537 O O . GLY A 1 198 ? 37.075 -1.643 -29.045 1.00 87.62 198 GLY A O 1
ATOM 1538 N N . ILE A 1 199 ? 35.586 -0.293 -28.038 1.00 88.00 199 ILE A N 1
ATOM 1539 C CA . ILE A 1 199 ? 34.449 -1.214 -28.150 1.00 88.00 199 ILE A CA 1
ATOM 1540 C C . ILE A 1 199 ? 33.597 -0.856 -29.364 1.00 88.00 199 ILE A C 1
ATOM 1542 O O . ILE A 1 199 ? 33.021 0.232 -29.450 1.00 88.00 199 ILE A O 1
ATOM 1546 N N . GLU A 1 200 ? 33.466 -1.826 -30.266 1.00 84.88 200 GLU A N 1
ATOM 1547 C CA . GLU A 1 200 ? 32.606 -1.758 -31.443 1.00 84.88 200 GLU A CA 1
ATOM 1548 C C . GLU A 1 200 ? 31.639 -2.954 -31.451 1.00 84.88 200 GLU A C 1
ATOM 1550 O O . GLU A 1 200 ? 32.079 -4.107 -31.392 1.00 84.88 200 GLU A O 1
ATOM 1555 N N . PRO A 1 201 ? 30.315 -2.721 -31.497 1.00 80.44 201 PRO A N 1
ATOM 1556 C CA . PRO A 1 201 ? 29.347 -3.805 -31.584 1.00 80.44 201 PRO A CA 1
ATOM 1557 C C . PRO A 1 201 ? 29.405 -4.467 -32.969 1.00 80.44 201 PRO A C 1
ATOM 1559 O O . PRO A 1 201 ? 29.145 -3.834 -33.992 1.00 80.44 201 PRO A O 1
ATOM 1562 N N . LEU A 1 202 ? 29.710 -5.765 -33.005 1.00 82.88 202 LEU A N 1
ATOM 1563 C CA . LEU A 1 202 ? 29.707 -6.558 -34.236 1.00 82.88 202 LEU A CA 1
ATOM 1564 C C . LEU A 1 202 ? 28.266 -6.856 -34.679 1.00 82.88 202 LEU A C 1
ATOM 1566 O O . LEU A 1 202 ? 27.453 -7.321 -33.883 1.00 82.88 202 LEU A O 1
ATOM 1570 N N . GLY A 1 203 ? 27.955 -6.624 -35.958 1.00 70.44 203 GLY A N 1
ATOM 1571 C CA . GLY A 1 203 ? 26.644 -6.950 -36.540 1.00 70.44 203 GLY A CA 1
ATOM 1572 C C . GLY A 1 203 ? 25.542 -5.910 -36.304 1.00 70.44 203 GLY A C 1
ATOM 1573 O O . GLY A 1 203 ? 24.372 -6.202 -36.546 1.00 70.44 203 GLY A O 1
ATOM 1574 N N . ALA A 1 204 ? 25.886 -4.698 -35.856 1.00 60.78 204 ALA A N 1
ATOM 1575 C CA . ALA A 1 204 ? 24.931 -3.599 -35.792 1.00 60.78 204 ALA A CA 1
ATOM 1576 C C . ALA A 1 204 ? 24.516 -3.175 -37.212 1.00 60.78 204 ALA A C 1
ATOM 1578 O O . ALA A 1 204 ? 25.325 -2.653 -37.978 1.00 60.78 204 ALA A O 1
ATOM 1579 N N . VAL A 1 205 ? 23.246 -3.380 -37.565 1.00 59.41 205 VAL A N 1
ATOM 1580 C CA . VAL A 1 205 ? 22.668 -2.802 -38.781 1.00 59.41 205 VAL A CA 1
ATOM 1581 C C . VAL A 1 205 ? 22.409 -1.326 -38.490 1.00 59.41 205 VAL A C 1
ATOM 1583 O O . VAL A 1 205 ? 21.420 -0.970 -37.851 1.00 59.41 205 VAL A O 1
ATOM 1586 N N . THR A 1 206 ? 23.322 -0.453 -38.912 1.00 53.38 206 THR A N 1
ATOM 1587 C CA . THR A 1 206 ? 23.088 0.993 -38.921 1.00 53.38 206 THR A CA 1
ATOM 1588 C C . THR A 1 206 ? 22.061 1.305 -40.002 1.00 53.38 206 THR A C 1
ATOM 1590 O O . THR A 1 206 ? 22.413 1.557 -41.150 1.00 53.38 206 THR A O 1
ATOM 1593 N N . GLY A 1 207 ? 20.778 1.253 -39.649 1.00 48.72 207 GLY A N 1
ATOM 1594 C CA . GLY A 1 207 ? 19.774 1.999 -40.394 1.00 48.72 207 GLY A CA 1
ATOM 1595 C C . GLY A 1 207 ? 20.045 3.479 -40.162 1.00 48.72 207 GLY A C 1
ATOM 1596 O O . GLY A 1 207 ? 20.045 3.923 -39.011 1.00 48.72 207 GLY A O 1
ATOM 1597 N N . GLU A 1 208 ? 20.331 4.231 -41.224 1.00 36.09 208 GLU A N 1
ATOM 1598 C CA . GLU A 1 208 ? 20.345 5.688 -41.137 1.00 36.09 208 GLU A CA 1
ATOM 1599 C C . GLU A 1 208 ? 19.002 6.145 -40.548 1.00 36.09 208 GLU A C 1
ATOM 1601 O O . GLU A 1 208 ? 17.946 5.651 -40.962 1.00 36.09 208 GLU A O 1
ATOM 1606 N N . PRO A 1 209 ? 18.995 7.038 -39.546 1.00 44.06 209 PRO A N 1
ATOM 1607 C CA . PRO A 1 209 ? 17.751 7.640 -39.124 1.00 44.06 209 PRO A CA 1
ATOM 1608 C C . PRO A 1 209 ? 17.253 8.479 -40.301 1.00 44.06 209 PRO A C 1
ATOM 1610 O O . PRO A 1 209 ? 17.860 9.495 -40.634 1.00 44.06 209 PRO A O 1
ATOM 1613 N N . GLU A 1 210 ? 16.145 8.078 -40.924 1.00 37.47 210 GLU A N 1
ATOM 1614 C CA . GLU A 1 210 ? 15.344 8.999 -41.727 1.00 37.47 210 GLU A CA 1
ATOM 1615 C C . GLU A 1 210 ? 14.843 10.100 -40.783 1.00 37.47 210 GLU A C 1
ATOM 1617 O O . GLU A 1 210 ? 13.789 10.005 -40.151 1.00 37.47 210 GLU A O 1
ATOM 1622 N N . ILE A 1 211 ? 15.658 11.139 -40.616 1.00 37.38 211 ILE A N 1
ATOM 1623 C CA . ILE A 1 211 ? 15.224 12.402 -40.049 1.00 37.38 211 ILE A CA 1
ATOM 1624 C C . ILE A 1 211 ? 14.392 13.036 -41.155 1.00 37.38 211 ILE A C 1
ATOM 1626 O O . ILE A 1 211 ? 14.928 13.645 -42.077 1.00 37.38 211 ILE A O 1
ATOM 1630 N N . SER A 1 212 ? 13.072 12.875 -41.086 1.00 31.69 212 SER A N 1
ATOM 1631 C CA . SER A 1 212 ? 12.182 13.769 -41.815 1.00 31.69 212 SER A CA 1
ATOM 1632 C C . SER A 1 212 ? 12.454 15.182 -41.295 1.00 31.69 212 SER A C 1
ATOM 1634 O O . SER A 1 212 ? 12.102 15.502 -40.155 1.00 31.69 212 SER A O 1
ATOM 1636 N N . GLU A 1 213 ? 13.135 16.003 -42.093 1.00 32.06 213 GLU A N 1
ATOM 1637 C CA . GLU A 1 213 ? 13.270 17.436 -41.857 1.00 32.06 213 GLU A CA 1
ATOM 1638 C C . GLU A 1 213 ? 11.874 18.026 -41.626 1.00 32.06 213 GLU A C 1
ATOM 1640 O O . GLU A 1 213 ? 11.041 18.053 -42.530 1.00 32.06 213 GLU A O 1
ATOM 1645 N N . GLY A 1 214 ? 11.580 18.437 -40.391 1.00 31.64 214 GLY A N 1
ATOM 1646 C CA . GLY A 1 214 ? 10.252 18.963 -40.084 1.00 31.64 214 GLY A CA 1
ATOM 1647 C C . GLY A 1 214 ? 9.842 18.994 -38.620 1.00 31.64 214 GLY A C 1
ATOM 1648 O O . GLY A 1 214 ? 8.668 18.794 -38.341 1.00 31.64 214 GLY A O 1
ATOM 1649 N N . VAL A 1 215 ? 10.748 19.255 -37.672 1.00 30.30 215 VAL A N 1
ATOM 1650 C CA . VAL A 1 215 ? 10.335 19.791 -36.359 1.00 30.30 215 VAL A CA 1
ATOM 1651 C C . VAL A 1 215 ? 11.287 20.915 -35.965 1.00 30.30 215 VAL A C 1
ATOM 1653 O O . VAL A 1 215 ? 12.053 20.838 -35.008 1.00 30.30 215 VAL A O 1
ATOM 1656 N N . GLY A 1 216 ? 11.245 21.988 -36.754 1.00 25.98 216 GLY A N 1
ATOM 1657 C CA . GLY A 1 216 ? 11.562 23.304 -36.225 1.00 25.98 216 GLY A CA 1
ATOM 1658 C C . GLY A 1 216 ? 10.498 23.661 -35.191 1.00 25.98 216 GLY A C 1
ATOM 1659 O O . GLY A 1 216 ? 9.309 23.599 -35.493 1.00 25.98 216 GLY A O 1
ATOM 1660 N N . SER A 1 217 ? 10.938 23.976 -33.972 1.00 34.47 217 SER A N 1
ATOM 1661 C CA . SER A 1 217 ? 10.238 24.838 -33.011 1.00 34.47 217 SER A CA 1
ATOM 1662 C C . SER A 1 217 ? 8.708 24.864 -33.144 1.00 34.47 217 SER A C 1
ATOM 1664 O O . SER A 1 217 ? 8.151 25.813 -33.691 1.00 34.47 217 SER A O 1
ATOM 1666 N N . THR A 1 218 ? 8.005 23.858 -32.628 1.00 26.62 218 THR A N 1
ATOM 1667 C CA . THR A 1 218 ? 6.556 23.986 -32.424 1.00 26.62 218 THR A CA 1
ATOM 1668 C C . THR A 1 218 ? 6.309 24.241 -30.947 1.00 26.62 218 THR A C 1
ATOM 1670 O O . THR A 1 218 ? 6.185 23.341 -30.119 1.00 26.62 218 THR A O 1
ATOM 1673 N N . SER A 1 219 ? 6.335 25.535 -30.635 1.00 25.55 219 SER A N 1
ATOM 1674 C CA . SER A 1 219 ? 5.482 26.179 -29.643 1.00 25.55 219 SER A CA 1
ATOM 1675 C C . SER A 1 219 ? 4.217 25.377 -29.343 1.00 25.55 219 SER A C 1
ATOM 1677 O O . SER A 1 219 ? 3.516 24.984 -30.271 1.00 25.55 219 SER A O 1
ATOM 1679 N N . ILE A 1 220 ? 3.944 25.196 -28.047 1.00 32.28 220 ILE A N 1
ATOM 1680 C CA . ILE A 1 220 ? 2.619 25.101 -27.416 1.00 32.28 220 ILE A CA 1
ATOM 1681 C C . ILE A 1 220 ? 1.498 25.002 -28.458 1.00 32.28 220 ILE A C 1
ATOM 1683 O O . ILE A 1 220 ? 1.057 26.020 -28.994 1.00 32.28 220 ILE A O 1
ATOM 1687 N N . ILE A 1 221 ? 1.048 23.780 -28.753 1.00 27.92 221 ILE A N 1
ATOM 1688 C CA . ILE A 1 221 ? -0.182 23.589 -29.520 1.00 27.92 221 ILE A CA 1
ATOM 1689 C C . ILE A 1 221 ? -1.303 24.154 -28.648 1.00 27.92 221 ILE A C 1
ATOM 1691 O O . ILE A 1 221 ? -1.687 23.585 -27.627 1.00 27.92 221 ILE A O 1
ATOM 1695 N N . SER A 1 222 ? -1.741 25.353 -29.021 1.00 26.28 222 SER A N 1
ATOM 1696 C CA . SER A 1 222 ? -2.922 26.015 -28.496 1.00 26.28 222 SER A CA 1
ATOM 1697 C C . SER A 1 222 ? -4.121 25.089 -28.699 1.00 26.28 222 SER A C 1
ATOM 1699 O O . SER A 1 222 ? -4.316 24.555 -29.787 1.00 26.28 222 SER A O 1
ATOM 1701 N N . LEU A 1 223 ? -4.924 24.915 -27.650 1.00 31.73 223 LEU A N 1
ATOM 1702 C CA . LEU A 1 223 ? -6.144 24.095 -27.551 1.00 31.73 223 LEU A CA 1
ATOM 1703 C C . LEU A 1 223 ? -7.291 24.514 -28.507 1.00 31.73 223 LEU A C 1
ATOM 1705 O O . LEU A 1 223 ? -8.459 24.310 -28.192 1.00 31.73 223 LEU A O 1
ATOM 1709 N N . LYS A 1 224 ? -6.999 25.144 -29.650 1.00 32.62 224 LYS A N 1
ATOM 1710 C CA . LYS A 1 224 ? -7.989 25.828 -30.494 1.00 32.62 224 LYS A CA 1
ATOM 1711 C C . LYS A 1 224 ? -8.294 25.184 -31.844 1.00 32.62 224 LYS A C 1
ATOM 1713 O O . LYS A 1 224 ? -9.159 25.701 -32.538 1.00 32.62 224 LYS A O 1
ATOM 1718 N N . GLU A 1 225 ? -7.666 24.071 -32.201 1.00 36.72 225 GLU A N 1
ATOM 1719 C CA . GLU A 1 225 ? -7.940 23.397 -33.477 1.00 36.72 225 GLU A CA 1
ATOM 1720 C C . GLU A 1 225 ? -8.281 21.922 -33.245 1.00 36.72 225 GLU A C 1
ATOM 1722 O O . GLU A 1 225 ? -7.449 21.026 -33.356 1.00 36.72 225 GLU A O 1
ATOM 1727 N N . LEU A 1 226 ? -9.542 21.684 -32.883 1.00 35.50 226 LEU A N 1
ATOM 1728 C CA . LEU A 1 226 ? -10.220 20.405 -33.082 1.00 35.50 226 LEU A CA 1
ATOM 1729 C C . LEU A 1 226 ? -11.186 20.587 -34.264 1.00 35.50 226 LEU A C 1
ATOM 1731 O O . LEU A 1 226 ? -11.852 21.622 -34.323 1.00 35.50 226 LEU A O 1
ATOM 1735 N N . PRO A 1 227 ? -11.276 19.632 -35.206 1.00 36.41 227 PRO A N 1
ATOM 1736 C CA . PRO A 1 227 ? -12.212 19.725 -36.319 1.00 36.41 227 PRO A CA 1
ATOM 1737 C C . PRO A 1 227 ? -13.660 19.706 -35.808 1.00 36.41 227 PRO A C 1
ATOM 1739 O O . PRO A 1 227 ? -14.058 18.818 -35.053 1.00 36.41 227 PRO A O 1
ATOM 1742 N N . GLU A 1 228 ? -14.439 20.703 -36.232 1.00 40.41 228 GLU A N 1
ATOM 1743 C CA . GLU A 1 228 ? -15.887 20.784 -36.038 1.00 40.41 228 GLU A CA 1
ATOM 1744 C C . GLU A 1 228 ? -16.548 19.561 -36.684 1.00 40.41 228 GLU A C 1
ATOM 1746 O O . GLU A 1 228 ? -16.591 19.441 -37.908 1.00 40.41 228 GLU A O 1
ATOM 1751 N N . GLY A 1 229 ? -17.023 18.612 -35.877 1.00 40.91 229 GLY A N 1
ATOM 1752 C CA . GLY A 1 229 ? -17.667 17.433 -36.453 1.00 40.91 229 GLY A CA 1
ATOM 1753 C C . GLY A 1 229 ? -17.985 16.267 -35.532 1.00 40.91 229 GLY A C 1
ATOM 1754 O O . GLY A 1 229 ? -18.185 15.174 -36.051 1.00 40.91 229 GLY A O 1
ATOM 1755 N N . HIS A 1 230 ? -18.045 16.443 -34.210 1.00 32.53 230 HIS A N 1
ATOM 1756 C CA . HIS A 1 230 ? -18.697 15.480 -33.316 1.00 32.53 230 HIS A CA 1
ATOM 1757 C C . HIS A 1 230 ? -19.684 16.230 -32.421 1.00 32.53 230 HIS A C 1
ATOM 1759 O O . HIS A 1 230 ? -19.290 17.101 -31.647 1.00 32.53 230 HIS A O 1
ATOM 1765 N N . GLU A 1 231 ? -20.971 15.901 -32.555 1.00 29.23 231 GLU A N 1
ATOM 1766 C CA . GLU A 1 231 ? -22.013 16.331 -31.627 1.00 29.23 231 GLU A CA 1
ATOM 1767 C C . GLU A 1 231 ? -21.657 15.831 -30.225 1.00 29.23 231 GLU A C 1
ATOM 1769 O O . GLU A 1 231 ? -21.641 14.632 -29.943 1.00 29.23 231 GLU A O 1
ATOM 1774 N N . ILE A 1 232 ? -21.351 16.773 -29.338 1.00 35.06 232 ILE A N 1
ATOM 1775 C CA . ILE A 1 232 ? -21.277 16.516 -27.908 1.00 35.06 232 ILE A CA 1
ATOM 1776 C C . ILE A 1 232 ? -22.726 16.371 -27.446 1.00 35.06 232 ILE A C 1
ATOM 1778 O O . ILE A 1 232 ? -23.440 17.361 -27.307 1.00 35.06 232 ILE A O 1
ATOM 1782 N N . VAL A 1 233 ? -23.172 15.136 -27.225 1.00 29.77 233 VAL A N 1
ATOM 1783 C CA . VAL A 1 233 ? -24.426 14.871 -26.516 1.00 29.77 233 VAL A CA 1
ATOM 1784 C C . VAL A 1 233 ? -24.210 15.262 -25.054 1.00 29.77 233 VAL A C 1
ATOM 1786 O O . VAL A 1 233 ? -23.686 14.487 -24.254 1.00 29.77 233 VAL A O 1
ATOM 1789 N N . THR A 1 234 ? -24.571 16.494 -24.705 1.00 31.48 234 THR A N 1
ATOM 1790 C CA . THR A 1 234 ? -24.734 16.920 -23.316 1.00 31.48 234 THR A CA 1
ATOM 1791 C C . THR A 1 234 ? -26.000 16.271 -22.771 1.00 31.48 234 THR A C 1
ATOM 1793 O O . THR A 1 234 ? -27.106 16.570 -23.214 1.00 31.48 234 THR A O 1
ATOM 1796 N N . MET A 1 235 ? -25.851 15.350 -21.818 1.00 30.72 235 MET A N 1
ATOM 1797 C CA . MET A 1 235 ? -26.971 14.976 -20.962 1.00 30.72 235 MET A CA 1
ATOM 1798 C C . MET A 1 235 ? -27.178 16.103 -19.952 1.00 30.72 235 MET A C 1
ATOM 1800 O O . MET A 1 235 ? -26.408 16.236 -19.002 1.00 30.72 235 MET A O 1
ATOM 1804 N N . ASP A 1 236 ? -28.201 16.920 -20.193 1.00 30.53 236 ASP A N 1
ATOM 1805 C CA . ASP A 1 236 ? -28.677 17.925 -19.250 1.00 30.53 236 ASP A CA 1
ATOM 1806 C C . ASP A 1 236 ? -29.216 17.233 -17.995 1.00 30.53 236 ASP A C 1
ATOM 1808 O O . ASP A 1 236 ? -30.307 16.663 -17.974 1.00 30.53 236 ASP A O 1
ATOM 1812 N N . GLY A 1 237 ? -28.420 17.274 -16.931 1.00 32.53 237 GLY A N 1
ATOM 1813 C CA . GLY A 1 237 ? -28.870 17.018 -15.571 1.00 32.53 237 GLY A CA 1
ATOM 1814 C C . GLY A 1 237 ? -29.305 18.322 -14.914 1.00 32.53 237 GLY A C 1
ATOM 1815 O O . GLY A 1 237 ? -28.605 18.830 -14.042 1.00 32.53 237 GLY A O 1
ATOM 1816 N N . GLU A 1 238 ? -30.448 18.876 -15.323 1.00 33.56 238 GLU A N 1
ATOM 1817 C CA . GLU A 1 238 ? -31.194 19.779 -14.446 1.00 33.56 238 GLU A CA 1
ATOM 1818 C C . GLU A 1 238 ? -31.810 18.960 -13.304 1.00 33.56 238 GLU A C 1
ATOM 1820 O O . GLU A 1 238 ? -32.564 18.017 -13.547 1.00 33.56 238 GLU A O 1
ATOM 1825 N N . GLY A 1 239 ? -31.559 19.357 -12.052 1.00 36.62 239 GLY A N 1
ATOM 1826 C CA . GLY A 1 239 ? -32.488 19.039 -10.967 1.00 36.62 239 GLY A CA 1
ATOM 1827 C C . GLY A 1 239 ? -31.890 18.765 -9.590 1.00 36.62 239 GLY A C 1
ATOM 1828 O O . GLY A 1 239 ? -31.782 17.606 -9.207 1.00 36.62 239 GLY A O 1
ATOM 1829 N N . LYS A 1 240 ? -31.736 19.860 -8.829 1.00 35.16 240 LYS A N 1
ATOM 1830 C CA . LYS A 1 240 ? -31.683 19.989 -7.353 1.00 35.16 240 LYS A CA 1
ATOM 1831 C C . LYS A 1 240 ? -30.405 19.603 -6.611 1.00 35.16 240 LYS A C 1
ATOM 1833 O O . LYS A 1 240 ? -30.022 18.419 -6.602 1.00 35.16 240 LYS A O 1
#

pLDDT: mean 83.02, std 20.78, range [25.55, 97.94]

Foldseek 3Di:
DWAAPVRHDDDDDDDPCVCVVVVVVVQLLQFLLQALCVLVVHDDDDDPPDDDDLVNSLVSCVVSVHHSVQWGWIADPPPRHTDPDTHRGGDDDDDDDPPDVVVVDADADDFDADPQQRFFDDDRVRSGDDDCDPVNLVVCVVVVVVVVSQCVVFLNTAPPVQVVQQVVCVVVVHDRDDGDDGSNVVSVQVVCVVVVDPDDDPPDPPDPPPPPPDDDDDDDPPPPDDDPDDDDPDPDPDDD

Solvent-accessible surface area (backbone atoms only — not comparable to full-atom values): 15324 Å² total; per-residue (Å²): 95,46,20,40,91,87,67,54,64,58,91,80,86,80,64,69,64,67,41,63,78,66,68,45,59,64,62,67,55,40,15,39,51,39,36,26,21,62,71,61,74,47,86,86,83,81,62,90,91,63,83,81,51,70,68,61,54,36,51,48,26,49,74,42,75,41,52,74,83,40,46,43,64,39,28,37,62,84,81,67,47,69,52,95,61,71,40,80,59,55,38,68,93,81,82,88,74,90,83,54,66,76,82,68,66,80,87,71,89,82,68,56,54,37,90,86,47,41,32,61,32,67,48,77,92,60,56,21,48,82,86,84,49,69,72,58,49,52,51,35,58,74,72,62,39,61,69,61,49,51,42,56,68,14,40,72,42,22,14,72,66,34,29,55,50,34,53,50,18,64,76,72,73,46,80,70,70,80,70,59,83,36,43,52,59,56,48,51,49,49,54,45,39,72,74,71,44,92,75,74,80,83,86,71,79,80,71,77,80,85,72,73,88,80,78,74,85,77,69,81,84,67,96,79,80,73,83,90,81,72,89,78,82,75,81,83,79,85,82,134

Sequence (240 aa):
MPYLADGTSVDIVFSSEAVLKRMNVGQILEAPLGFAGRRLNKKYTVPVFERITEEDFEKELVLAGLPRTAKAKLIDGRTGDYFDGEVVVGETYVLKLNHLSEDKMHARSTGPYSLITQQPLGGKAQFGGQRFGEMEVWALEAYGAAHTLREMLTIKSDDLIGRTKAYKAVLQGEPIPEATVTESFKLFVRELNGLGLGIEPLGAVTGEPEISEGVGSTSIISLKELPEGHEIVTMDGEGK

Nearest PDB structures (foldseek):
  8i24-assembly1_C  TM=9.822E-01  e=6.250E-25  Acetivibrio thermocellus DSM 1313
  8x6g-assembly1_C  TM=9.589E-01  e=3.602E-23  Staphylococcus aureus
  6wvj-assembly1_C  TM=9.528E-01  e=6.371E-23  Bacillus subtilis
  7l7b-assembly1_C  TM=9.224E-01  e=1.251E-21  Clostridia bacterium
  8sy7-assembly1_I  TM=9.396E-01  e=7.370E-21  Escherichia coli

Mean predicted aligned error: 11.97 Å

Radius of gyration: 32.45 Å; Cα contacts (8 Å, |Δi|>4): 218; chains: 1; bounding box: 74×44×80 Å

InterPro domains:
  IPR007120 DNA-directed RNA polymerase, subunit 2, hybrid-binding domain [PF00562] (1-126)
  IPR007641 RNA polymerase Rpb2, domain 7 [PF04560] (128-200)
  IPR015712 DNA-directed RNA polymerase, subunit 2 [PTHR20856] (1-195)
  IPR037033 DNA-directed RNA polymerase, subunit 2, hybrid-binding domain superfamily [G3DSA:2.40.270.10] (1-112)

Organism: NCBI:txid1619111

Secondary structure (DSSP, 8-state):
--B-TTSPBPS----HHHHHHTT-HHHHHHHHHHHHHHHHT------TTPPPPHHHHHHHHHHTT--TT-EE--B-TTT-PBPSS-EE------PPPS--HHHH----SS--B-TTT-PBPBSGGGTPBPP--HHHHHHHHHHT-HHHHHHHHTTTTT-HHHHHHHHHHHHHTPPPPPP---HHHHHHHHHHHHTT-----TT---------S--S------TT---S------------